Protein AF-A0A961GLS2-F1 (afdb_monomer_lite)

Structure (mmCIF, N/CA/C/O backbone):
data_AF-A0A961GLS2-F1
#
_entry.id   AF-A0A961GLS2-F1
#
loop_
_atom_site.group_PDB
_atom_site.id
_atom_site.type_symbol
_atom_site.label_atom_id
_atom_site.label_alt_id
_atom_site.label_comp_id
_atom_site.label_asym_id
_atom_site.label_entity_id
_atom_site.label_seq_id
_atom_site.pdbx_PDB_ins_code
_atom_site.Cartn_x
_atom_site.Cartn_y
_atom_site.Cartn_z
_atom_site.occupancy
_atom_site.B_iso_or_equiv
_atom_site.auth_seq_id
_atom_site.auth_comp_id
_atom_site.auth_asym_id
_atom_site.auth_atom_id
_atom_site.pdbx_PDB_model_num
ATOM 1 N N . MET A 1 1 ? 17.514 -6.665 -31.896 1.00 74.88 1 MET A N 1
ATOM 2 C CA . MET A 1 1 ? 17.236 -5.308 -31.383 1.00 74.88 1 MET A CA 1
ATOM 3 C C . MET A 1 1 ? 17.576 -5.343 -29.912 1.00 74.88 1 MET A C 1
ATOM 5 O O . MET A 1 1 ? 17.058 -6.209 -29.230 1.00 74.88 1 MET A O 1
ATOM 9 N N . THR A 1 2 ? 18.508 -4.518 -29.455 1.00 87.75 2 THR A N 1
ATOM 10 C CA . THR A 1 2 ? 18.764 -4.346 -28.019 1.00 87.75 2 THR A CA 1
ATOM 11 C C . THR A 1 2 ? 17.668 -3.456 -27.441 1.00 87.75 2 THR A C 1
ATOM 13 O O . THR A 1 2 ? 17.264 -2.507 -28.118 1.00 87.75 2 THR A O 1
ATOM 16 N N . ALA A 1 3 ? 17.171 -3.764 -26.242 1.00 87.00 3 ALA A N 1
ATOM 17 C CA . ALA A 1 3 ? 16.222 -2.893 -25.557 1.00 87.00 3 ALA A CA 1
ATOM 18 C C . ALA A 1 3 ? 16.834 -1.508 -25.313 1.00 87.00 3 ALA A C 1
ATOM 20 O O . ALA A 1 3 ? 18.053 -1.370 -25.171 1.00 87.00 3 ALA A O 1
ATOM 21 N N . ASP A 1 4 ? 15.981 -0.487 -25.305 1.00 92.44 4 ASP A N 1
ATOM 22 C CA . ASP A 1 4 ? 16.395 0.872 -24.985 1.00 92.44 4 ASP A CA 1
ATOM 23 C C . ASP A 1 4 ? 16.876 0.929 -23.521 1.00 92.44 4 ASP A C 1
ATOM 25 O O . ASP A 1 4 ? 16.097 0.611 -22.618 1.00 92.44 4 ASP A O 1
ATOM 29 N N . PRO A 1 5 ? 18.140 1.312 -23.250 1.00 91.62 5 PRO A N 1
ATOM 30 C CA . PRO A 1 5 ? 18.650 1.387 -21.882 1.00 91.62 5 PRO A CA 1
ATOM 31 C C . PRO A 1 5 ? 17.884 2.401 -21.020 1.00 91.62 5 PRO A C 1
ATOM 33 O O . PRO A 1 5 ? 17.838 2.237 -19.802 1.00 91.62 5 PRO A O 1
ATOM 36 N N . GLY A 1 6 ? 17.260 3.418 -21.633 1.00 92.81 6 GLY A N 1
ATOM 37 C CA . GLY A 1 6 ? 16.402 4.376 -20.933 1.00 92.81 6 GLY A CA 1
ATOM 38 C C . GLY A 1 6 ? 15.158 3.718 -20.336 1.00 92.81 6 GLY A C 1
ATOM 39 O O . GLY A 1 6 ? 14.869 3.912 -19.156 1.00 92.81 6 GLY A O 1
ATOM 40 N N . LEU A 1 7 ? 14.469 2.880 -21.115 1.00 89.38 7 LEU A N 1
ATOM 41 C CA . LEU A 1 7 ? 13.301 2.125 -20.654 1.00 89.38 7 LEU A CA 1
ATOM 42 C C . LEU A 1 7 ? 13.630 1.182 -19.486 1.00 89.38 7 LEU A C 1
ATOM 44 O O . LEU A 1 7 ? 12.895 1.150 -18.502 1.00 89.38 7 LEU A O 1
ATOM 48 N N . VAL A 1 8 ? 14.739 0.439 -19.565 1.00 92.06 8 VAL A N 1
ATOM 49 C CA . VAL A 1 8 ? 15.157 -0.478 -18.485 1.00 92.06 8 VAL A CA 1
ATOM 50 C C . VAL A 1 8 ? 15.443 0.290 -17.193 1.00 92.06 8 VAL A C 1
ATOM 52 O O . VAL A 1 8 ? 15.010 -0.125 -16.119 1.00 92.06 8 VAL A O 1
ATOM 55 N N . ALA A 1 9 ? 16.128 1.434 -17.291 1.00 91.88 9 ALA A N 1
ATOM 56 C CA . ALA A 1 9 ? 16.398 2.288 -16.139 1.00 91.88 9 ALA A CA 1
ATOM 57 C C . ALA A 1 9 ? 15.110 2.856 -15.515 1.00 91.88 9 ALA A C 1
ATOM 59 O O . ALA A 1 9 ? 15.012 2.930 -14.292 1.00 91.88 9 ALA A O 1
ATOM 60 N N . ALA A 1 10 ? 14.115 3.217 -16.332 1.00 89.31 10 ALA A N 1
ATOM 61 C CA . ALA A 1 10 ? 12.822 3.695 -15.847 1.00 89.31 10 ALA A CA 1
ATOM 62 C C . ALA A 1 10 ? 12.044 2.607 -15.084 1.00 89.31 10 ALA A C 1
ATOM 64 O O . ALA A 1 10 ? 11.532 2.879 -14.003 1.00 89.31 10 ALA A O 1
ATOM 65 N N . VAL A 1 11 ? 12.010 1.368 -15.595 1.00 89.69 11 VAL A N 1
ATOM 66 C CA . VAL A 1 11 ? 11.358 0.234 -14.908 1.00 89.69 11 VAL A CA 1
ATOM 67 C C . VAL A 1 11 ? 12.039 -0.079 -13.572 1.00 89.69 11 VAL A C 1
ATOM 69 O O . VAL A 1 11 ? 11.354 -0.331 -12.584 1.00 89.69 11 VAL A O 1
ATOM 72 N N . GLU A 1 12 ? 13.373 -0.022 -13.502 1.00 93.75 12 GLU A N 1
ATOM 73 C CA . GLU A 1 12 ? 14.089 -0.204 -12.232 1.00 93.75 12 GLU A CA 1
ATOM 74 C C . GLU A 1 12 ? 13.800 0.912 -11.225 1.00 93.75 12 GLU A C 1
ATOM 76 O O . GLU A 1 12 ? 13.645 0.631 -10.036 1.00 93.75 12 GLU A O 1
ATOM 81 N N . ALA A 1 13 ? 13.704 2.164 -11.681 1.00 91.25 13 ALA A N 1
ATOM 82 C CA . ALA A 1 13 ? 13.346 3.282 -10.813 1.00 91.25 13 ALA A CA 1
ATOM 83 C C . ALA A 1 13 ? 11.929 3.119 -10.243 1.00 91.25 13 ALA A C 1
ATOM 85 O O . ALA A 1 13 ? 11.736 3.268 -9.036 1.00 91.25 13 ALA A O 1
ATOM 86 N N . GLU A 1 14 ? 10.964 2.744 -11.086 1.00 91.81 14 GLU A N 1
ATOM 87 C CA 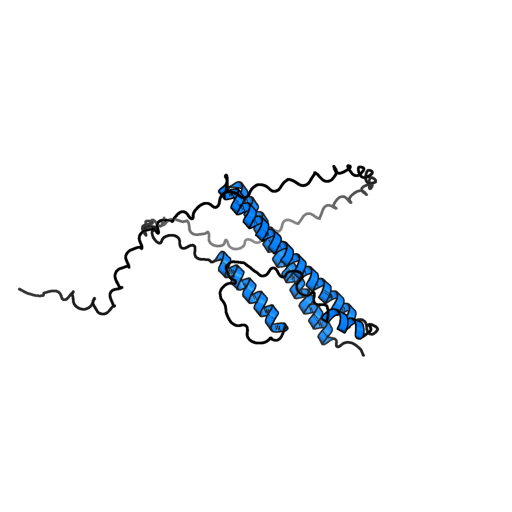. GLU A 1 14 ? 9.583 2.488 -10.668 1.00 91.81 14 GLU A CA 1
ATOM 88 C C . GLU A 1 14 ? 9.510 1.324 -9.673 1.00 91.81 14 GLU A C 1
ATOM 90 O O . GLU A 1 14 ? 8.927 1.441 -8.597 1.00 91.81 14 GLU A O 1
ATOM 95 N N . ARG A 1 15 ? 10.193 0.215 -9.974 1.00 95.44 15 ARG A N 1
ATOM 96 C CA . ARG A 1 15 ? 10.294 -0.938 -9.074 1.00 95.44 15 ARG A CA 1
ATOM 97 C C . ARG A 1 15 ? 10.860 -0.546 -7.710 1.00 95.44 15 ARG A C 1
ATOM 99 O O . ARG A 1 15 ? 10.342 -0.988 -6.687 1.00 95.44 15 ARG A O 1
ATOM 106 N N . ALA A 1 16 ? 11.925 0.256 -7.685 1.00 93.50 16 ALA A N 1
ATOM 107 C CA . ALA A 1 16 ? 12.526 0.727 -6.443 1.00 93.50 16 ALA A CA 1
ATOM 108 C C . ALA A 1 16 ? 11.556 1.606 -5.638 1.00 93.50 16 ALA A C 1
ATOM 110 O O . ALA A 1 16 ? 11.484 1.466 -4.417 1.00 93.50 16 ALA A O 1
ATOM 111 N N . ALA A 1 17 ? 10.780 2.461 -6.309 1.00 92.44 17 ALA A N 1
ATOM 112 C CA . ALA A 1 17 ? 9.761 3.288 -5.670 1.00 92.44 17 ALA A CA 1
ATOM 113 C C . ALA A 1 17 ? 8.625 2.445 -5.063 1.00 92.44 17 ALA A C 1
ATOM 115 O O . ALA A 1 17 ? 8.283 2.641 -3.897 1.00 92.44 17 ALA A O 1
ATOM 116 N N . VAL A 1 18 ? 8.093 1.464 -5.801 1.00 92.81 18 VAL A N 1
ATOM 117 C CA . VAL A 1 18 ? 7.044 0.554 -5.301 1.00 92.81 18 VAL A CA 1
ATOM 118 C C . VAL A 1 18 ? 7.555 -0.292 -4.132 1.00 92.81 18 VAL A C 1
ATOM 120 O O . VAL A 1 18 ? 6.867 -0.432 -3.124 1.00 92.81 18 VAL A O 1
ATOM 123 N N . ALA A 1 19 ? 8.785 -0.805 -4.214 1.00 94.12 19 ALA A N 1
ATOM 124 C CA . ALA A 1 19 ? 9.393 -1.554 -3.117 1.00 94.12 19 ALA A CA 1
ATOM 125 C C . ALA A 1 19 ? 9.561 -0.690 -1.855 1.00 94.12 19 ALA A C 1
ATOM 127 O O . ALA A 1 19 ? 9.255 -1.145 -0.756 1.00 94.12 19 ALA A O 1
ATOM 128 N N . ALA A 1 20 ? 9.991 0.567 -2.000 1.00 92.50 20 ALA A N 1
ATOM 129 C CA . ALA A 1 20 ? 10.072 1.500 -0.879 1.00 92.50 20 ALA A CA 1
ATOM 130 C C . ALA A 1 20 ? 8.686 1.798 -0.278 1.00 92.50 20 ALA A C 1
ATOM 132 O O . ALA A 1 20 ? 8.547 1.854 0.942 1.00 92.50 20 ALA A O 1
ATOM 133 N N . ALA A 1 21 ? 7.654 1.938 -1.115 1.00 91.56 21 ALA A N 1
ATOM 134 C CA . ALA A 1 21 ? 6.278 2.110 -0.657 1.00 91.56 21 ALA A CA 1
ATOM 135 C C . ALA A 1 21 ? 5.770 0.895 0.135 1.00 91.56 21 ALA A C 1
ATOM 137 O O . ALA A 1 21 ? 5.136 1.078 1.172 1.00 91.56 21 ALA A O 1
ATOM 138 N N . ALA A 1 22 ? 6.094 -0.328 -0.300 1.00 94.06 22 ALA A N 1
ATOM 139 C CA . ALA A 1 22 ? 5.746 -1.549 0.425 1.00 94.06 22 ALA A CA 1
ATOM 140 C C . ALA A 1 22 ? 6.377 -1.585 1.827 1.00 94.06 22 ALA A C 1
ATOM 142 O O . ALA A 1 22 ? 5.681 -1.882 2.794 1.00 94.06 22 ALA A O 1
ATOM 143 N N . VAL A 1 23 ? 7.659 -1.215 1.946 1.00 95.25 23 VAL A N 1
ATOM 144 C CA . VAL A 1 23 ? 8.361 -1.133 3.241 1.00 95.25 23 VAL A CA 1
ATOM 145 C C . VAL A 1 23 ? 7.702 -0.102 4.160 1.00 95.25 23 VAL A C 1
ATOM 147 O O . VAL A 1 23 ? 7.380 -0.415 5.301 1.00 95.25 23 VAL A O 1
ATOM 150 N N . MET A 1 24 ? 7.426 1.108 3.660 1.00 92.81 24 MET A N 1
ATOM 151 C CA . MET A 1 24 ? 6.763 2.148 4.460 1.00 92.81 24 MET A CA 1
ATOM 152 C C . MET A 1 24 ? 5.358 1.730 4.920 1.00 92.81 24 MET A C 1
ATOM 154 O O . MET A 1 24 ? 4.953 2.047 6.039 1.00 92.81 24 MET A O 1
ATOM 158 N N . ALA A 1 25 ? 4.605 1.026 4.071 1.00 92.31 25 ALA A N 1
ATOM 159 C CA . ALA A 1 25 ? 3.284 0.514 4.417 1.00 92.31 25 ALA A CA 1
ATOM 160 C C . ALA A 1 25 ? 3.355 -0.597 5.481 1.00 92.31 25 ALA A C 1
ATOM 162 O O . ALA A 1 25 ? 2.514 -0.637 6.379 1.00 92.31 25 ALA A O 1
ATOM 163 N N . GLU A 1 26 ? 4.367 -1.464 5.418 1.00 97.25 26 GLU A N 1
ATOM 164 C CA . GLU A 1 26 ? 4.617 -2.497 6.427 1.00 97.25 26 GLU A CA 1
ATOM 165 C C . GLU A 1 26 ? 4.984 -1.887 7.790 1.00 97.25 26 GLU A C 1
ATOM 167 O O . GLU A 1 26 ? 4.387 -2.261 8.802 1.00 97.25 26 GLU A O 1
ATOM 172 N N . ASP A 1 27 ? 5.869 -0.884 7.812 1.00 96.06 27 ASP A N 1
ATOM 173 C CA . ASP A 1 27 ? 6.230 -0.140 9.026 1.00 96.06 27 ASP A CA 1
ATOM 174 C C . ASP A 1 27 ? 5.002 0.542 9.656 1.00 96.06 27 ASP A C 1
ATOM 176 O O . ASP A 1 27 ? 4.759 0.431 10.862 1.00 96.06 27 ASP A O 1
ATOM 180 N N . ALA A 1 28 ? 4.176 1.207 8.838 1.00 94.00 28 ALA A N 1
ATOM 181 C CA . ALA A 1 28 ? 2.946 1.853 9.292 1.00 94.00 28 ALA A CA 1
ATOM 182 C C . ALA A 1 28 ? 1.937 0.844 9.867 1.00 94.00 28 ALA A C 1
ATOM 184 O O . ALA A 1 28 ? 1.334 1.089 10.915 1.00 94.00 28 ALA A O 1
ATOM 185 N N . LEU A 1 29 ? 1.779 -0.312 9.215 1.00 95.19 29 LEU A N 1
ATOM 186 C CA . LEU A 1 29 ? 0.908 -1.385 9.685 1.00 95.19 29 LEU A CA 1
ATOM 187 C C . LEU A 1 29 ? 1.418 -2.002 10.996 1.00 95.19 29 LEU A C 1
ATOM 189 O O . LEU A 1 29 ? 0.610 -2.345 11.862 1.00 95.19 29 LEU A O 1
ATOM 193 N N . SER A 1 30 ? 2.739 -2.120 11.168 1.00 96.19 30 SER A N 1
ATOM 194 C CA . SER A 1 30 ? 3.347 -2.560 12.428 1.00 96.19 30 SER A CA 1
ATOM 195 C C . SER A 1 30 ? 3.025 -1.588 13.562 1.00 96.19 30 SER A C 1
ATOM 197 O O . SER A 1 30 ? 2.486 -2.003 14.588 1.00 96.19 30 SER A O 1
ATOM 199 N N . LEU A 1 31 ? 3.244 -0.286 13.347 1.00 95.44 31 LEU A N 1
ATOM 200 C CA . LEU A 1 31 ? 2.937 0.752 14.334 1.00 95.44 31 LEU A CA 1
ATOM 201 C C . LEU A 1 31 ? 1.445 0.771 14.702 1.00 95.44 31 LEU A C 1
ATOM 203 O O . LEU A 1 31 ? 1.089 0.899 15.874 1.00 95.44 31 LEU A O 1
ATOM 207 N N . GLN A 1 32 ? 0.558 0.600 13.716 1.00 94.06 32 GLN A N 1
ATOM 208 C CA . GLN A 1 32 ? -0.880 0.503 13.959 1.00 94.06 32 GLN A CA 1
ATOM 209 C C . GLN A 1 32 ? -1.215 -0.705 14.845 1.00 94.06 32 GLN A C 1
ATOM 211 O O . GLN A 1 32 ? -1.972 -0.562 15.802 1.00 94.06 32 GLN A O 1
ATOM 216 N N . ARG A 1 33 ? -0.646 -1.886 14.573 1.00 95.00 33 ARG A N 1
ATOM 217 C CA . ARG A 1 33 ? -0.868 -3.093 15.389 1.00 95.00 33 ARG A CA 1
ATOM 218 C C . ARG A 1 33 ? -0.381 -2.915 16.826 1.00 95.00 33 ARG A C 1
ATOM 220 O O . ARG A 1 33 ? -1.077 -3.334 17.748 1.00 95.00 33 ARG A O 1
ATOM 227 N N . GLU A 1 34 ? 0.768 -2.274 17.021 1.00 95.62 34 GLU A N 1
ATOM 228 C CA . GLU A 1 34 ? 1.297 -1.955 18.352 1.00 95.62 34 GLU A CA 1
ATOM 229 C C . GLU A 1 34 ? 0.369 -1.007 19.120 1.00 95.62 34 GLU A C 1
ATOM 231 O O . GLU A 1 34 ? -0.011 -1.295 20.256 1.00 95.62 34 GLU A O 1
ATOM 236 N N . ALA A 1 35 ? -0.070 0.086 18.488 1.00 89.75 35 ALA A N 1
ATOM 237 C CA . ALA A 1 35 ? -1.001 1.032 19.099 1.00 89.75 35 ALA A CA 1
ATOM 238 C C . ALA A 1 35 ? -2.338 0.366 19.471 1.00 89.75 35 ALA A C 1
ATOM 240 O O . ALA A 1 35 ? -2.884 0.605 20.549 1.00 89.75 35 ALA A O 1
ATOM 241 N N . LEU A 1 36 ? -2.849 -0.509 18.602 1.00 90.62 36 LEU A N 1
ATOM 242 C CA . LEU A 1 36 ? -4.072 -1.268 18.848 1.00 90.62 36 LEU A CA 1
ATOM 243 C C . LEU A 1 36 ? -3.933 -2.258 20.002 1.00 90.62 36 LEU A C 1
ATOM 245 O O . LEU A 1 36 ? -4.876 -2.408 20.775 1.00 90.62 36 LEU A O 1
ATOM 249 N N . ALA A 1 37 ? -2.775 -2.904 20.149 1.00 89.38 37 ALA A N 1
ATOM 250 C CA . ALA A 1 37 ? -2.517 -3.795 21.274 1.00 89.38 37 ALA A CA 1
ATOM 251 C C . ALA A 1 37 ? -2.585 -3.041 22.614 1.00 89.38 37 ALA A C 1
ATOM 253 O O . ALA A 1 37 ? -3.221 -3.520 23.551 1.00 89.38 37 ALA A O 1
ATOM 254 N N . VAL A 1 38 ? -2.012 -1.833 22.676 1.00 90.88 38 VAL A N 1
ATOM 255 C CA . VAL A 1 38 ? -2.079 -0.963 23.864 1.00 90.88 38 VAL A CA 1
ATOM 256 C C . VAL A 1 38 ? -3.516 -0.520 24.154 1.00 90.88 38 VAL A C 1
ATOM 258 O O . VAL A 1 38 ? -3.961 -0.556 25.299 1.00 90.88 38 VAL A O 1
ATOM 261 N N . LEU A 1 39 ? -4.272 -0.124 23.125 1.00 87.88 39 LEU A N 1
ATOM 262 C CA . LEU A 1 39 ? -5.672 0.279 23.290 1.00 87.88 39 LEU A CA 1
ATOM 263 C C . LEU A 1 39 ? -6.560 -0.882 23.753 1.00 87.88 39 LEU A C 1
ATOM 265 O O . LEU A 1 39 ? -7.426 -0.682 24.602 1.00 87.88 39 LEU A O 1
ATOM 269 N N . ALA A 1 40 ? -6.340 -2.087 23.223 1.00 86.94 40 ALA A N 1
ATOM 270 C CA . ALA A 1 40 ? -7.103 -3.276 23.590 1.00 86.94 40 ALA A CA 1
ATOM 271 C C . ALA A 1 40 ? -6.909 -3.664 25.065 1.00 86.94 40 ALA A C 1
ATOM 273 O O . ALA A 1 40 ? -7.857 -4.123 25.696 1.00 86.94 40 ALA A O 1
ATOM 274 N N . GLU A 1 41 ? -5.723 -3.435 25.637 1.00 87.50 41 GLU A N 1
ATOM 275 C CA . GLU A 1 41 ? -5.465 -3.667 27.065 1.00 87.50 41 GLU A CA 1
ATOM 276 C C . GLU A 1 41 ? -6.286 -2.729 27.968 1.00 87.50 41 GLU A C 1
ATOM 278 O O . GLU A 1 41 ? -6.714 -3.119 29.054 1.00 87.50 41 GLU A O 1
ATOM 283 N N . GLY A 1 42 ? -6.550 -1.501 27.510 1.00 86.81 42 GLY A N 1
ATOM 284 C CA . GLY A 1 42 ? -7.317 -0.504 28.260 1.00 86.81 42 GLY A CA 1
ATOM 285 C C . GLY A 1 42 ? -8.838 -0.621 28.127 1.00 86.81 42 GLY A C 1
ATOM 286 O O . GLY A 1 42 ? -9.560 0.031 28.885 1.00 86.81 42 GLY A O 1
ATOM 287 N N . TRP A 1 43 ? -9.342 -1.412 27.175 1.00 90.44 43 TRP A N 1
ATOM 288 C CA . TRP A 1 43 ? -10.763 -1.437 26.826 1.00 90.44 43 TRP A CA 1
ATOM 289 C C . TRP A 1 43 ? -11.454 -2.708 27.326 1.00 90.44 43 TRP A C 1
ATOM 291 O O . TRP A 1 43 ? -11.552 -3.706 26.616 1.00 90.44 43 TRP A O 1
ATOM 301 N N . ASP A 1 44 ? -11.980 -2.663 28.551 1.00 82.69 44 ASP A N 1
ATOM 302 C CA . ASP A 1 44 ? -12.759 -3.778 29.097 1.00 82.69 44 ASP A CA 1
ATOM 303 C C . ASP A 1 44 ? -14.251 -3.675 28.699 1.00 82.69 44 ASP A C 1
ATOM 305 O O . ASP A 1 44 ? -14.840 -2.588 28.670 1.00 82.69 44 ASP A O 1
ATOM 309 N N . GLY A 1 45 ? -14.881 -4.812 28.384 1.00 82.19 45 GLY A N 1
ATOM 310 C CA . GLY A 1 45 ? -16.317 -4.923 28.079 1.00 82.19 45 GLY A CA 1
ATOM 311 C C . GLY A 1 45 ? -16.731 -5.055 26.598 1.00 82.19 45 GLY A C 1
ATOM 312 O O . GLY A 1 45 ? -15.924 -5.120 25.675 1.00 82.19 45 GLY A O 1
ATOM 313 N N . GLN A 1 46 ? -18.051 -5.116 26.367 1.00 74.56 46 GLN A N 1
ATOM 314 C CA . GLN A 1 46 ? -18.663 -5.501 25.079 1.00 74.56 46 GLN A CA 1
ATOM 315 C C . GLN A 1 46 ? -18.460 -4.485 23.938 1.00 74.56 46 GLN A C 1
ATOM 317 O O . GLN A 1 46 ? -18.464 -4.855 22.767 1.00 74.56 46 GLN A O 1
ATOM 322 N N . SER A 1 47 ? -18.274 -3.202 24.257 1.00 75.75 47 SER A N 1
ATOM 323 C CA . SER A 1 47 ? -17.927 -2.187 23.251 1.00 75.75 47 SER A CA 1
ATOM 324 C C . SER A 1 47 ? -16.477 -2.325 22.774 1.00 75.75 47 SER A C 1
ATOM 326 O O . SER A 1 47 ? -16.185 -2.006 21.623 1.00 75.75 47 SER A O 1
ATOM 328 N N . GLY A 1 48 ? -15.588 -2.846 23.628 1.00 83.31 48 GLY A N 1
ATOM 329 C CA . GLY A 1 48 ? -14.192 -3.113 23.287 1.00 83.31 48 GLY A CA 1
ATOM 330 C C . GLY A 1 48 ? -14.056 -4.223 22.244 1.00 83.31 48 GLY A C 1
ATOM 331 O O . GLY A 1 48 ? -13.267 -4.088 21.313 1.00 83.31 48 GLY A O 1
ATOM 332 N N . SER A 1 49 ? -14.886 -5.273 22.314 1.00 82.94 49 SER A N 1
ATOM 333 C CA . SER A 1 49 ? -14.831 -6.371 21.337 1.00 82.94 49 SER A CA 1
ATOM 334 C C . SER A 1 49 ? -15.243 -5.935 19.928 1.00 82.94 49 SER A C 1
ATOM 336 O O . SER A 1 49 ? -14.584 -6.302 18.962 1.00 82.94 49 SER A O 1
ATOM 338 N N . ALA A 1 50 ? -16.276 -5.094 19.792 1.00 83.81 50 ALA A N 1
ATOM 339 C CA . ALA A 1 50 ? -16.684 -4.570 18.486 1.00 83.81 50 ALA A CA 1
ATOM 340 C C . ALA A 1 50 ? -15.622 -3.642 17.862 1.00 83.81 50 ALA A C 1
ATOM 342 O O . ALA A 1 50 ? -15.388 -3.699 16.654 1.00 83.81 50 ALA A O 1
ATOM 343 N N . ALA A 1 51 ? -14.966 -2.808 18.678 1.00 82.44 51 ALA A N 1
ATOM 344 C CA . ALA A 1 51 ? -13.861 -1.964 18.227 1.00 82.44 51 ALA A CA 1
ATOM 345 C C . ALA A 1 51 ? -12.649 -2.809 17.799 1.00 82.44 51 ALA A C 1
ATOM 347 O O . ALA A 1 51 ? -12.115 -2.597 16.711 1.00 82.44 51 ALA A O 1
ATOM 348 N N . ALA A 1 52 ? -12.277 -3.815 18.596 1.00 87.88 52 ALA A N 1
ATOM 349 C CA . ALA A 1 52 ? -11.196 -4.743 18.274 1.00 87.88 52 ALA A CA 1
ATOM 350 C C . ALA A 1 52 ? -11.460 -5.510 16.965 1.00 87.88 52 ALA A C 1
ATOM 352 O O . ALA A 1 52 ? -10.564 -5.618 16.129 1.00 87.88 52 ALA A O 1
ATOM 353 N N . ASP A 1 53 ? -12.694 -5.971 16.737 1.00 89.00 53 ASP A N 1
ATOM 354 C CA . ASP A 1 53 ? -13.086 -6.655 15.499 1.00 89.00 53 ASP A CA 1
ATOM 355 C C . ASP A 1 53 ? -12.983 -5.747 14.265 1.00 89.00 53 ASP A C 1
ATOM 357 O O . ASP A 1 53 ? -12.581 -6.198 13.189 1.00 89.00 53 ASP A O 1
ATOM 361 N N . LEU A 1 54 ? -13.373 -4.473 14.386 1.00 87.75 54 LEU A N 1
ATOM 362 C CA . LEU A 1 54 ? -13.246 -3.494 13.303 1.00 87.75 54 LEU A CA 1
ATOM 363 C C . LEU A 1 54 ? -11.771 -3.216 12.990 1.00 87.75 54 LEU A C 1
ATOM 365 O O . LEU A 1 54 ? -11.360 -3.255 11.832 1.00 87.75 54 LEU A O 1
ATOM 369 N N . MET A 1 55 ? -10.975 -2.971 14.027 1.00 90.50 55 MET A N 1
ATOM 370 C CA . MET A 1 55 ? -9.548 -2.679 13.913 1.00 90.50 55 MET A CA 1
ATOM 371 C C . MET A 1 55 ? -8.768 -3.876 13.349 1.00 90.50 55 MET A C 1
ATOM 373 O O . MET A 1 55 ? -7.889 -3.700 12.510 1.00 90.50 55 MET A O 1
ATOM 377 N N . SER A 1 56 ? -9.137 -5.103 13.730 1.00 90.06 56 SER A N 1
ATOM 378 C CA . SER A 1 56 ? -8.564 -6.331 13.173 1.00 90.06 56 SER A CA 1
ATOM 379 C C . SER A 1 56 ? -8.824 -6.454 11.670 1.00 90.06 56 SER A C 1
ATOM 381 O O . SER A 1 56 ? -7.894 -6.762 10.925 1.00 90.06 56 SER A O 1
ATOM 383 N N . ARG A 1 57 ? -10.046 -6.146 11.208 1.00 92.69 57 ARG A N 1
ATOM 384 C CA . ARG A 1 57 ? -10.365 -6.105 9.770 1.00 92.69 57 ARG A CA 1
ATOM 385 C C . ARG A 1 57 ? -9.545 -5.047 9.043 1.00 92.69 57 ARG A C 1
ATOM 387 O O . ARG A 1 57 ? -8.938 -5.362 8.032 1.00 92.69 57 ARG A O 1
ATOM 394 N N . GLN A 1 58 ? -9.430 -3.846 9.606 1.00 91.12 58 GLN A N 1
ATOM 395 C CA . GLN A 1 58 ? -8.609 -2.786 9.018 1.00 91.12 58 GLN A CA 1
ATOM 396 C C . GLN A 1 58 ? -7.128 -3.194 8.899 1.00 91.12 58 GLN A C 1
ATOM 398 O O . GLN A 1 58 ? -6.480 -2.892 7.900 1.00 91.12 58 GLN A O 1
ATOM 403 N N . CYS A 1 59 ? -6.581 -3.905 9.890 1.00 94.81 59 CYS A N 1
ATOM 404 C CA . CYS A 1 59 ? -5.222 -4.443 9.812 1.00 94.81 59 CYS A CA 1
ATOM 405 C C . CYS A 1 59 ? -5.070 -5.588 8.801 1.00 94.81 59 CYS A C 1
ATOM 407 O O . CYS A 1 59 ? -3.962 -5.792 8.301 1.00 94.81 59 CYS A O 1
ATOM 409 N N . ALA A 1 60 ? -6.130 -6.357 8.541 1.00 94.25 60 ALA A N 1
ATOM 410 C CA . ALA A 1 60 ? -6.141 -7.368 7.488 1.00 94.25 60 ALA A CA 1
ATOM 411 C C . ALA A 1 60 ? -6.141 -6.695 6.108 1.00 94.25 60 ALA A C 1
ATOM 413 O O . ALA A 1 60 ? -5.247 -6.969 5.315 1.00 94.25 60 ALA A O 1
ATOM 414 N N . ASP A 1 61 ? -7.026 -5.718 5.894 1.00 91.00 61 ASP A N 1
ATOM 415 C CA . ASP A 1 61 ? -7.077 -4.925 4.660 1.00 91.00 61 ASP A CA 1
ATOM 416 C C . ASP A 1 61 ? -5.725 -4.236 4.383 1.00 91.00 61 ASP A C 1
ATOM 418 O O . ASP A 1 61 ? -5.224 -4.237 3.260 1.00 91.00 61 ASP A O 1
ATOM 422 N N . GLY A 1 62 ? -5.079 -3.686 5.419 1.00 91.81 62 GLY A N 1
ATOM 423 C CA . GLY A 1 62 ? -3.742 -3.098 5.302 1.00 91.81 62 GLY A CA 1
ATOM 424 C C . GLY A 1 62 ? -2.656 -4.112 4.919 1.00 91.81 62 GLY A C 1
ATOM 425 O O . GLY A 1 62 ? -1.744 -3.776 4.165 1.00 91.81 62 GLY A O 1
ATOM 426 N N . ALA A 1 63 ? -2.755 -5.358 5.393 1.00 95.06 63 ALA A N 1
ATOM 427 C CA . ALA A 1 63 ? -1.824 -6.422 5.018 1.00 95.06 63 ALA A CA 1
ATOM 428 C C . ALA A 1 63 ? -1.986 -6.825 3.545 1.00 95.06 63 ALA A C 1
ATOM 430 O O . ALA A 1 63 ? -0.985 -7.039 2.861 1.00 95.06 63 ALA A O 1
ATOM 431 N N . ASP A 1 64 ? -3.225 -6.864 3.049 1.00 91.94 64 ASP A N 1
ATOM 432 C CA . ASP A 1 64 ? -3.519 -7.153 1.644 1.00 91.94 64 ASP A CA 1
ATOM 433 C C . ASP A 1 64 ? -2.931 -6.074 0.716 1.00 91.94 64 ASP A C 1
ATOM 435 O O . ASP A 1 64 ? -2.359 -6.394 -0.326 1.00 91.94 64 ASP A O 1
ATOM 439 N N . VAL A 1 65 ? -2.970 -4.797 1.121 1.00 93.12 65 VAL A N 1
ATOM 440 C CA . VAL A 1 65 ? -2.320 -3.700 0.377 1.00 93.12 65 VAL A CA 1
ATOM 441 C C . VAL A 1 65 ? -0.800 -3.877 0.314 1.00 93.12 65 VAL A C 1
ATOM 443 O O . VAL A 1 65 ? -0.212 -3.715 -0.757 1.00 93.12 65 VAL A O 1
ATOM 446 N N . VAL A 1 66 ? -0.148 -4.229 1.429 1.00 94.94 66 VAL A N 1
ATOM 447 C CA . VAL A 1 66 ? 1.303 -4.500 1.450 1.00 94.94 66 VAL A CA 1
ATOM 448 C C . VAL A 1 66 ? 1.647 -5.657 0.508 1.00 94.94 66 VAL A C 1
ATOM 450 O O . VAL A 1 66 ? 2.585 -5.540 -0.283 1.00 94.94 66 VAL A O 1
ATOM 453 N N . ALA A 1 67 ? 0.867 -6.742 0.539 1.00 93.50 67 ALA A N 1
ATOM 454 C CA . ALA A 1 67 ? 1.059 -7.888 -0.345 1.00 93.50 67 ALA A CA 1
ATOM 455 C C . ALA A 1 67 ? 0.924 -7.501 -1.828 1.00 93.50 67 ALA A C 1
ATOM 457 O O . ALA A 1 67 ? 1.780 -7.867 -2.634 1.00 93.50 67 ALA A O 1
ATOM 458 N N . ALA A 1 68 ? -0.081 -6.694 -2.178 1.00 90.38 68 ALA A N 1
ATOM 459 C CA . ALA A 1 68 ? -0.277 -6.210 -3.543 1.00 90.38 68 ALA A CA 1
ATOM 460 C C . ALA A 1 68 ? 0.895 -5.336 -4.031 1.00 90.38 68 ALA A C 1
ATOM 462 O O . ALA A 1 68 ? 1.355 -5.485 -5.162 1.00 90.38 68 ALA A O 1
ATOM 463 N N . LEU A 1 69 ? 1.436 -4.453 -3.182 1.00 91.56 69 LEU A N 1
ATOM 464 C CA . LEU A 1 69 ? 2.615 -3.646 -3.531 1.00 91.56 69 LEU A CA 1
ATOM 465 C C . LEU A 1 69 ? 3.850 -4.522 -3.789 1.00 91.56 69 LEU A C 1
ATOM 467 O O . LEU A 1 69 ? 4.606 -4.277 -4.732 1.00 91.56 69 LEU A O 1
ATOM 471 N N . GLN A 1 70 ? 4.053 -5.557 -2.973 1.00 95.31 70 GLN A N 1
ATOM 472 C CA . GLN A 1 70 ? 5.146 -6.512 -3.158 1.00 95.31 70 GLN A CA 1
ATOM 473 C C . GLN A 1 70 ? 4.982 -7.329 -4.448 1.00 95.31 70 GLN A C 1
ATOM 475 O O . GLN A 1 70 ? 5.968 -7.555 -5.153 1.00 95.31 70 GLN A O 1
ATOM 480 N N . GLU A 1 71 ? 3.753 -7.728 -4.785 1.00 93.50 71 GLU A N 1
ATOM 481 C CA . GLU A 1 71 ? 3.429 -8.414 -6.038 1.00 93.50 71 GLU A CA 1
ATOM 482 C C . GLU A 1 71 ? 3.769 -7.540 -7.252 1.00 93.50 71 GLU A C 1
ATOM 484 O O . GLU A 1 71 ? 4.549 -7.967 -8.105 1.00 93.50 71 GLU A O 1
ATOM 489 N N . VAL A 1 72 ? 3.317 -6.281 -7.274 1.00 92.44 72 VAL A N 1
ATOM 490 C CA . VAL A 1 72 ? 3.636 -5.320 -8.347 1.00 92.44 72 VAL A CA 1
ATOM 491 C C . VAL A 1 72 ? 5.148 -5.105 -8.481 1.00 92.44 72 VAL A C 1
ATOM 493 O O . VAL A 1 72 ? 5.685 -5.097 -9.591 1.00 92.44 72 VAL A O 1
ATOM 496 N N . ALA A 1 73 ? 5.879 -4.978 -7.368 1.00 93.69 73 ALA A N 1
ATOM 497 C CA . ALA A 1 73 ? 7.340 -4.873 -7.403 1.00 93.69 73 ALA A CA 1
ATOM 498 C C . ALA A 1 73 ? 8.007 -6.131 -8.002 1.00 93.69 73 ALA A C 1
ATOM 500 O O . ALA A 1 73 ? 9.043 -6.030 -8.672 1.00 93.69 73 ALA A O 1
ATOM 501 N N . GLY A 1 74 ? 7.421 -7.311 -7.777 1.00 92.50 74 GLY A N 1
ATOM 502 C CA . GLY A 1 74 ? 7.825 -8.576 -8.387 1.00 92.50 74 GLY A CA 1
ATOM 503 C C . GLY A 1 74 ? 7.550 -8.625 -9.892 1.00 92.50 74 GLY A C 1
ATOM 504 O O . GLY A 1 74 ? 8.439 -8.983 -10.665 1.00 92.50 74 GLY A O 1
ATOM 505 N N . GLU A 1 75 ? 6.365 -8.200 -10.328 1.00 91.69 75 GLU A N 1
ATOM 506 C CA . GLU A 1 75 ? 5.998 -8.125 -11.747 1.00 91.69 75 GLU A CA 1
ATOM 507 C C . GLU A 1 75 ? 6.898 -7.158 -12.528 1.00 91.69 75 GLU A C 1
ATOM 509 O O . GLU A 1 75 ? 7.371 -7.492 -13.617 1.00 91.69 75 GLU A O 1
ATOM 514 N N . LEU A 1 76 ? 7.229 -5.997 -11.950 1.00 90.88 76 LEU A N 1
ATOM 515 C CA . LEU A 1 76 ? 8.175 -5.052 -12.551 1.00 90.88 76 LEU A CA 1
ATOM 516 C C . LEU A 1 76 ? 9.583 -5.651 -12.692 1.00 90.88 76 LEU A C 1
ATOM 518 O O . LEU A 1 76 ? 10.275 -5.372 -13.673 1.00 90.88 76 LEU A O 1
ATOM 522 N N . ALA A 1 77 ? 10.008 -6.511 -11.760 1.00 93.62 77 ALA A N 1
ATOM 523 C CA . ALA A 1 77 ? 11.279 -7.227 -11.872 1.00 93.62 77 ALA A CA 1
ATOM 524 C C . ALA A 1 77 ? 11.270 -8.229 -13.039 1.00 93.62 77 ALA A C 1
ATOM 526 O O . ALA A 1 77 ? 12.229 -8.284 -13.810 1.00 93.62 77 ALA A O 1
ATOM 527 N N . LEU A 1 78 ? 10.171 -8.974 -13.209 1.00 91.31 78 LEU A N 1
ATOM 528 C CA . LEU A 1 78 ? 9.992 -9.898 -14.333 1.00 91.31 78 LEU A CA 1
ATOM 529 C C . LEU A 1 78 ? 9.947 -9.156 -15.673 1.00 91.31 78 LEU A C 1
ATOM 531 O O . LEU A 1 78 ? 10.556 -9.600 -16.647 1.00 91.31 78 LEU A O 1
ATOM 535 N N . LEU A 1 79 ? 9.274 -8.003 -15.721 1.00 90.44 79 LEU A N 1
ATOM 536 C CA . LEU A 1 79 ? 9.254 -7.136 -16.895 1.00 90.44 79 LEU A CA 1
ATOM 537 C C . LEU A 1 79 ? 10.664 -6.648 -17.242 1.00 90.44 79 LEU A C 1
ATOM 539 O O . LEU A 1 79 ? 11.060 -6.706 -18.406 1.00 90.44 79 LEU A O 1
ATOM 543 N N . ARG A 1 80 ? 11.443 -6.213 -16.242 1.00 93.88 80 ARG A N 1
ATOM 544 C CA . ARG A 1 80 ? 12.844 -5.815 -16.432 1.00 93.88 80 ARG A CA 1
ATOM 545 C C . ARG A 1 80 ? 13.675 -6.952 -17.019 1.00 93.88 80 ARG A C 1
ATOM 547 O O . ARG A 1 80 ? 14.402 -6.730 -17.984 1.00 93.88 80 ARG A O 1
ATOM 554 N N . ASP A 1 81 ? 13.545 -8.160 -16.479 1.00 93.19 81 ASP A N 1
ATOM 555 C CA . ASP A 1 81 ? 14.264 -9.336 -16.979 1.00 93.19 81 ASP A CA 1
ATOM 556 C C . ASP A 1 81 ? 13.857 -9.691 -18.411 1.00 93.19 81 ASP A C 1
ATOM 558 O O . ASP A 1 81 ? 14.719 -9.948 -19.253 1.00 93.19 81 ASP A O 1
ATOM 562 N N . SER A 1 82 ? 12.563 -9.606 -18.728 1.00 90.56 82 SER A N 1
ATOM 563 C CA . SER A 1 82 ? 12.066 -9.814 -20.089 1.00 90.56 82 SER A CA 1
ATOM 564 C C . SER A 1 82 ? 12.564 -8.752 -21.071 1.00 90.56 82 SER A C 1
ATOM 566 O O . SER A 1 82 ? 12.768 -9.072 -22.239 1.00 90.56 82 SER A O 1
ATOM 568 N N . LEU A 1 83 ? 12.731 -7.499 -20.640 1.00 89.50 83 LEU A N 1
ATOM 569 C CA . LEU A 1 83 ? 13.293 -6.427 -21.467 1.00 89.50 83 LEU A CA 1
ATOM 570 C C . LEU A 1 83 ? 14.808 -6.582 -21.648 1.00 89.50 83 LEU A C 1
ATOM 572 O O . LEU A 1 83 ? 15.348 -6.200 -22.685 1.00 89.50 83 LEU A O 1
ATOM 576 N N . ALA A 1 84 ? 15.500 -7.135 -20.651 1.00 90.44 84 ALA A N 1
ATOM 577 C CA . ALA A 1 84 ? 16.936 -7.372 -20.700 1.00 90.44 84 ALA A CA 1
ATOM 578 C C . ALA A 1 84 ? 17.317 -8.581 -21.572 1.00 90.44 84 ALA A C 1
ATOM 580 O O . ALA A 1 84 ? 18.441 -8.616 -22.077 1.00 90.44 84 ALA A O 1
ATOM 581 N N . ASP A 1 85 ? 16.413 -9.547 -21.769 1.00 91.06 85 ASP A N 1
ATOM 582 C CA . ASP A 1 85 ? 16.644 -10.717 -22.619 1.00 91.06 85 ASP A CA 1
ATOM 583 C C . ASP A 1 85 ? 16.370 -10.411 -24.109 1.00 91.06 85 ASP A C 1
ATOM 585 O O . ASP A 1 85 ? 15.215 -10.349 -24.540 1.00 91.06 85 ASP A O 1
ATOM 589 N N . PRO A 1 86 ? 17.409 -10.281 -24.960 1.00 82.81 86 PRO A N 1
ATOM 590 C CA . PRO A 1 86 ? 17.225 -10.041 -26.390 1.00 82.81 86 PRO A CA 1
ATOM 591 C C . PRO A 1 86 ? 16.634 -11.249 -27.142 1.00 82.81 86 PRO A C 1
ATOM 593 O O . PRO A 1 86 ? 16.315 -11.120 -28.327 1.00 82.81 86 PRO A O 1
ATOM 596 N N . GLY A 1 87 ? 16.550 -12.421 -26.500 1.00 86.06 87 GLY A N 1
ATOM 597 C CA . GLY A 1 87 ? 15.987 -13.657 -27.039 1.00 86.06 87 GLY A CA 1
ATOM 598 C C . GLY A 1 87 ? 14.529 -13.915 -26.651 1.00 86.06 87 GLY A C 1
ATOM 599 O O . GLY A 1 87 ? 13.923 -14.831 -27.216 1.00 86.06 87 GLY A O 1
ATOM 600 N N . ALA A 1 88 ? 13.952 -13.122 -25.742 1.00 79.81 88 ALA A N 1
ATOM 601 C CA . ALA A 1 88 ? 12.575 -13.303 -25.305 1.00 79.81 88 ALA A CA 1
ATOM 602 C C . ALA A 1 88 ? 11.603 -13.053 -26.479 1.00 79.81 88 ALA A C 1
ATOM 604 O O . ALA A 1 88 ? 11.664 -12.010 -27.142 1.00 79.81 88 ALA A O 1
ATOM 605 N N . PRO A 1 89 ? 10.697 -13.997 -26.795 1.00 69.25 89 PRO A N 1
ATOM 606 C CA . PRO A 1 89 ? 9.771 -13.823 -27.902 1.00 69.25 89 PRO A CA 1
ATOM 607 C C . PRO A 1 89 ? 8.805 -12.671 -27.596 1.00 69.25 89 PRO A C 1
ATOM 609 O O . PRO A 1 89 ? 8.080 -12.708 -26.607 1.00 69.25 89 PRO A O 1
ATOM 612 N N . ALA A 1 90 ? 8.725 -11.681 -28.493 1.00 62.44 90 ALA A N 1
ATOM 613 C CA . ALA A 1 90 ? 7.849 -10.505 -28.365 1.00 62.44 90 ALA A CA 1
ATOM 614 C C . ALA A 1 90 ? 6.360 -10.842 -28.108 1.00 62.44 90 ALA A C 1
ATOM 616 O O . ALA A 1 90 ? 5.612 -10.020 -27.585 1.00 62.44 90 ALA A O 1
ATOM 617 N N . ALA A 1 91 ? 5.930 -12.064 -28.439 1.00 60.47 91 ALA A N 1
ATOM 618 C CA . ALA A 1 91 ? 4.591 -12.573 -28.145 1.00 60.47 91 ALA A CA 1
ATOM 619 C C . ALA A 1 91 ? 4.323 -12.781 -26.639 1.00 60.47 91 ALA A C 1
ATOM 621 O O . ALA A 1 91 ? 3.173 -12.716 -26.215 1.00 60.47 91 ALA A O 1
ATOM 622 N N . GLN A 1 92 ? 5.360 -13.007 -25.828 1.00 62.75 92 GLN A N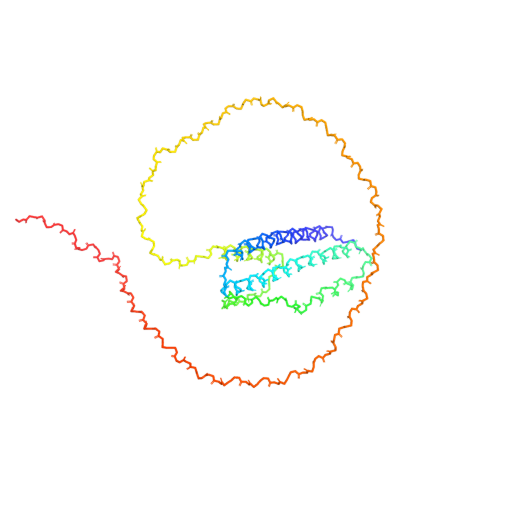 1
ATOM 623 C CA . GLN A 1 92 ? 5.232 -13.253 -24.389 1.00 62.75 92 GLN A CA 1
ATOM 624 C C . GLN A 1 92 ? 5.045 -11.945 -23.606 1.00 62.75 92 GLN A C 1
ATOM 626 O O . GLN A 1 92 ? 4.233 -11.897 -22.686 1.00 62.75 92 GLN A O 1
ATOM 631 N N . ALA A 1 93 ? 5.686 -10.859 -24.054 1.00 56.09 93 ALA A N 1
ATOM 632 C CA . ALA A 1 93 ? 5.492 -9.519 -23.498 1.00 56.09 93 ALA A CA 1
ATOM 633 C C . ALA A 1 93 ? 4.064 -8.984 -23.733 1.00 56.09 93 ALA A C 1
ATOM 635 O O . ALA A 1 93 ? 3.487 -8.363 -22.849 1.00 56.09 93 ALA A O 1
ATOM 636 N N . ALA A 1 94 ? 3.448 -9.270 -24.887 1.00 59.88 94 ALA A N 1
ATOM 637 C CA . ALA A 1 94 ? 2.070 -8.849 -25.172 1.00 59.88 94 ALA A CA 1
ATOM 638 C C . ALA A 1 94 ? 1.006 -9.665 -24.408 1.00 59.88 94 ALA A C 1
ATOM 640 O O . ALA A 1 94 ? -0.068 -9.147 -24.111 1.00 59.88 94 ALA A O 1
ATOM 641 N N . GLY A 1 95 ? 1.299 -10.931 -24.081 1.00 61.59 95 GLY A N 1
ATOM 642 C CA . GLY A 1 95 ? 0.403 -11.792 -23.303 1.00 61.59 95 GLY A CA 1
ATOM 643 C C . GLY A 1 95 ? 0.312 -11.399 -21.826 1.00 61.59 95 GLY A C 1
ATOM 644 O O . GLY A 1 95 ? -0.773 -11.459 -21.257 1.00 61.59 95 GLY A O 1
ATOM 645 N N . ALA A 1 96 ? 1.418 -10.932 -21.236 1.00 58.38 96 ALA A N 1
ATOM 646 C CA . ALA A 1 96 ? 1.467 -10.514 -19.832 1.00 58.38 96 ALA A CA 1
ATOM 647 C C . ALA A 1 96 ? 0.611 -9.264 -19.553 1.00 58.38 96 ALA A C 1
ATOM 649 O O . ALA A 1 96 ? -0.111 -9.224 -18.565 1.00 58.38 96 ALA A O 1
ATOM 650 N N . TYR A 1 97 ? 0.596 -8.283 -20.465 1.00 53.03 97 TYR A N 1
ATOM 651 C CA . TYR A 1 97 ? -0.245 -7.084 -20.320 1.00 53.03 97 TYR A CA 1
ATOM 652 C C . TYR A 1 97 ? -1.737 -7.327 -20.607 1.00 53.03 97 TYR A C 1
ATOM 654 O O . TYR A 1 97 ? -2.580 -6.542 -20.182 1.00 53.03 97 TYR A O 1
ATOM 662 N N . GLY A 1 98 ? -2.082 -8.393 -21.337 1.00 50.62 98 GLY A N 1
ATOM 663 C CA . GLY A 1 98 ? -3.473 -8.745 -21.649 1.00 50.62 98 GLY A CA 1
ATOM 664 C C . GLY A 1 98 ? -4.192 -9.509 -20.534 1.00 50.62 98 GLY A C 1
ATOM 665 O O . GLY A 1 98 ? -5.411 -9.646 -20.588 1.00 50.62 98 GLY A O 1
ATOM 666 N N . GLN A 1 99 ? -3.450 -9.999 -19.538 1.00 47.72 99 GLN A N 1
ATOM 667 C CA . GLN A 1 99 ? -3.968 -10.667 -18.345 1.00 47.72 99 GLN A CA 1
ATOM 668 C C . GLN A 1 99 ? -3.718 -9.823 -17.094 1.00 47.72 99 GLN A C 1
ATOM 670 O O . GLN A 1 99 ? -3.317 -10.357 -16.066 1.00 47.72 99 GLN A O 1
ATOM 675 N N . VAL A 1 100 ? -3.994 -8.515 -17.147 1.00 47.34 100 VAL A N 1
ATOM 676 C CA . VAL A 1 100 ? -4.350 -7.825 -15.899 1.00 47.34 100 VAL A CA 1
ATOM 677 C C . VAL A 1 100 ? -5.567 -8.587 -15.369 1.00 47.34 100 VAL A C 1
ATOM 679 O O . VAL A 1 100 ? -6.566 -8.653 -16.093 1.00 47.34 100 VAL A O 1
ATOM 682 N N . PRO A 1 101 ? -5.486 -9.261 -14.209 1.00 45.09 101 PRO A N 1
ATOM 683 C CA . PRO A 1 101 ? -6.624 -9.999 -13.692 1.00 45.09 101 PRO A CA 1
ATOM 684 C C . PRO A 1 101 ? -7.804 -9.031 -13.621 1.00 45.09 101 PRO A C 1
ATOM 686 O O . PRO A 1 101 ? -7.681 -7.954 -13.039 1.00 45.09 101 PRO A O 1
ATOM 689 N N . ASP A 1 102 ? -8.923 -9.392 -14.260 1.00 48.62 102 ASP A N 1
ATOM 690 C CA . ASP A 1 102 ? -10.223 -8.750 -14.060 1.00 48.62 102 ASP A CA 1
ATOM 691 C C . ASP A 1 102 ? -10.492 -8.779 -12.555 1.00 48.62 102 ASP A C 1
ATOM 693 O O . ASP A 1 102 ? -10.952 -9.792 -12.039 1.00 48.62 102 ASP A O 1
ATOM 697 N N . ASN A 1 103 ? -10.088 -7.718 -11.852 1.00 47.84 103 ASN A N 1
ATOM 698 C CA . ASN A 1 103 ? -10.251 -7.490 -10.423 1.00 47.84 103 ASN A CA 1
ATOM 699 C C . ASN A 1 103 ? -10.402 -8.781 -9.603 1.00 47.84 103 ASN A C 1
ATOM 701 O O . ASN A 1 103 ? -11.515 -9.153 -9.219 1.00 47.84 103 ASN A O 1
ATOM 705 N N . ALA A 1 104 ? -9.288 -9.422 -9.243 1.00 39.44 104 ALA A N 1
ATOM 706 C CA . ALA A 1 104 ? -9.261 -10.224 -8.023 1.00 39.44 104 ALA A CA 1
ATOM 707 C C . ALA A 1 104 ? -9.375 -9.257 -6.834 1.00 39.44 104 ALA A C 1
ATOM 709 O O . ALA A 1 104 ? -8.398 -8.971 -6.162 1.00 39.44 104 ALA A O 1
ATOM 710 N N . GLY A 1 105 ? -10.562 -8.662 -6.682 1.00 36.06 105 GLY A N 1
ATOM 711 C CA . GLY A 1 105 ? -10.938 -7.755 -5.615 1.00 36.06 105 GLY A CA 1
ATOM 712 C C . GLY A 1 105 ? -9.856 -6.755 -5.235 1.00 36.06 105 GLY A C 1
ATOM 713 O O . GLY A 1 105 ? -9.340 -6.848 -4.130 1.00 36.06 105 GLY A O 1
ATOM 714 N N . VAL A 1 106 ? -9.628 -5.709 -6.044 1.00 40.22 106 VAL A N 1
ATOM 715 C CA . VAL A 1 106 ? -9.453 -4.412 -5.373 1.00 40.22 106 VAL A CA 1
ATOM 716 C C . VAL A 1 106 ? -10.718 -4.314 -4.527 1.00 40.22 106 VAL A C 1
ATOM 718 O O . VAL A 1 106 ? -11.800 -4.324 -5.134 1.00 40.22 106 VAL A O 1
ATOM 721 N N . PRO A 1 107 ? -10.649 -4.391 -3.182 1.00 41.78 107 PRO A N 1
ATOM 722 C CA . PRO A 1 107 ? -11.849 -4.262 -2.387 1.00 41.78 107 PRO A CA 1
ATOM 723 C C . PRO A 1 107 ? -12.438 -2.951 -2.865 1.00 41.78 107 PRO A C 1
ATOM 725 O O . PRO A 1 107 ? -11.773 -1.914 -2.801 1.00 41.78 107 PRO A O 1
ATOM 728 N N . ALA A 1 108 ? -13.628 -3.011 -3.475 1.00 44.09 108 ALA A N 1
ATOM 729 C CA . ALA A 1 108 ? -14.401 -1.810 -3.698 1.00 44.09 108 ALA A CA 1
ATOM 730 C C . ALA A 1 108 ? -14.342 -1.136 -2.344 1.00 44.09 108 ALA A C 1
ATOM 732 O O . ALA A 1 108 ? -14.745 -1.759 -1.362 1.00 44.09 108 ALA A O 1
ATOM 733 N N . ALA A 1 109 ? -13.675 0.012 -2.269 1.00 41.38 109 ALA A N 1
ATOM 734 C CA . ALA A 1 109 ? -13.441 0.658 -1.006 1.00 41.38 109 ALA A CA 1
ATOM 735 C C . ALA A 1 109 ? -14.808 1.153 -0.547 1.00 41.38 109 ALA A C 1
ATOM 737 O O . ALA A 1 109 ? -15.179 2.300 -0.736 1.00 41.38 109 ALA A O 1
ATOM 738 N N . THR A 1 110 ? -15.609 0.255 0.016 1.00 40.84 110 THR A N 1
ATOM 739 C CA . THR A 1 110 ? -16.925 0.489 0.592 1.00 40.84 110 THR A CA 1
ATOM 740 C C . THR A 1 110 ? -16.755 1.093 1.978 1.00 40.84 110 THR A C 1
ATOM 742 O O . THR A 1 110 ? -17.588 0.903 2.860 1.00 40.84 110 THR A O 1
ATOM 745 N N . GLY A 1 111 ? -15.653 1.818 2.182 1.00 40.09 111 GLY A N 1
ATOM 746 C CA . GLY A 1 111 ? -15.535 2.761 3.264 1.00 40.09 111 GLY A CA 1
ATOM 747 C C . GLY A 1 111 ? -16.553 3.887 3.053 1.00 40.09 111 GLY A C 1
ATOM 748 O O . GLY A 1 111 ? -16.916 4.204 1.915 1.00 40.09 111 GLY A O 1
ATOM 749 N N . PRO A 1 112 ? -17.019 4.524 4.136 1.00 40.19 112 PRO A N 1
ATOM 750 C CA . PRO A 1 112 ? -18.056 5.564 4.111 1.00 40.19 112 PRO A CA 1
ATOM 751 C C . PRO A 1 112 ? -17.716 6.799 3.249 1.00 40.19 112 PRO A C 1
ATOM 753 O O . PRO A 1 112 ? -18.556 7.672 3.057 1.00 40.19 112 PRO A O 1
ATOM 756 N N . TRP A 1 113 ? -16.508 6.867 2.696 1.00 39.97 113 TRP A N 1
ATOM 757 C CA . TRP A 1 113 ? -16.006 7.923 1.823 1.00 39.97 113 TRP A CA 1
ATOM 758 C C . TRP A 1 113 ? -16.303 7.710 0.325 1.00 39.97 113 TRP A C 1
ATOM 760 O O . TRP A 1 113 ? -16.184 8.656 -0.449 1.00 39.97 113 TRP A O 1
ATOM 770 N N . ALA A 1 114 ? -16.772 6.532 -0.106 1.00 39.97 114 ALA A N 1
ATOM 771 C CA . ALA A 1 114 ? -17.080 6.261 -1.521 1.00 39.97 114 ALA A CA 1
ATOM 772 C C . ALA A 1 114 ? -18.406 6.864 -2.041 1.00 39.97 114 ALA A C 1
ATOM 774 O O . ALA A 1 114 ? -18.741 6.700 -3.213 1.00 39.97 114 ALA A O 1
ATOM 775 N N . SER A 1 115 ? -19.178 7.569 -1.206 1.00 40.75 115 SER A N 1
ATOM 776 C CA . SER A 1 115 ? -20.499 8.101 -1.595 1.00 40.75 115 SER A CA 1
ATOM 777 C C . SER A 1 115 ? -20.484 9.492 -2.238 1.00 40.75 115 SER A C 1
ATOM 779 O O . SER A 1 115 ? -21.536 9.981 -2.652 1.00 40.75 115 SER A O 1
ATOM 781 N N . THR A 1 116 ? -19.331 10.142 -2.383 1.00 46.16 116 THR A N 1
ATOM 782 C CA . THR A 1 116 ? -19.272 11.461 -3.029 1.00 46.16 116 THR A CA 1
ATOM 783 C C . THR A 1 116 ? -19.186 11.280 -4.544 1.00 46.16 116 THR A C 1
ATOM 785 O O . THR A 1 116 ? -18.107 11.300 -5.128 1.00 46.16 116 THR A O 1
ATOM 788 N N . GLY A 1 117 ? -20.338 11.024 -5.172 1.00 35.50 117 GLY A N 1
ATOM 789 C CA . GLY A 1 117 ? -20.504 10.738 -6.599 1.00 35.50 117 GLY A CA 1
ATOM 790 C C . GLY A 1 117 ? -20.001 11.844 -7.529 1.00 35.50 117 GLY A C 1
ATOM 791 O O . GLY A 1 117 ? -20.790 12.612 -8.078 1.00 35.50 117 GLY A O 1
ATOM 792 N N . MET A 1 118 ? -18.688 11.897 -7.741 1.00 44.19 118 MET A N 1
ATOM 793 C CA . MET A 1 118 ? -18.055 12.764 -8.726 1.00 44.19 118 MET A CA 1
ATOM 794 C C . MET A 1 118 ? -17.802 11.982 -10.026 1.00 44.19 118 MET A C 1
ATOM 796 O O . MET A 1 118 ? -17.272 10.871 -9.983 1.00 44.19 118 MET A O 1
ATOM 800 N N . PRO A 1 119 ? -18.184 12.532 -11.192 1.00 37.09 119 PRO A N 1
ATOM 801 C CA . PRO A 1 119 ? -17.981 11.880 -12.481 1.00 37.09 119 PRO A CA 1
ATOM 802 C C . PRO A 1 119 ? -16.485 11.795 -12.815 1.00 37.09 119 PRO A C 1
ATOM 804 O O . PRO A 1 119 ? -15.787 12.808 -12.816 1.00 37.09 119 PRO A O 1
ATOM 807 N N . LEU A 1 120 ? -15.999 10.592 -13.130 1.00 35.97 120 LEU A N 1
ATOM 808 C CA . LEU A 1 120 ? -14.623 10.369 -13.586 1.00 35.97 120 LEU A CA 1
ATOM 809 C C . LEU A 1 120 ? -14.432 10.905 -15.023 1.00 35.97 120 LEU A C 1
ATOM 811 O O . LEU A 1 120 ? -15.156 10.471 -15.925 1.00 35.97 120 LEU A O 1
ATOM 815 N N . PRO A 1 121 ? -13.470 11.816 -15.277 1.00 41.81 121 PRO A N 1
ATOM 816 C CA . PRO A 1 121 ? -13.057 12.179 -16.629 1.00 41.81 121 PRO A CA 1
ATOM 817 C C . PRO A 1 121 ? -12.194 11.070 -17.258 1.00 41.81 121 PRO A C 1
ATOM 819 O O . PRO A 1 121 ? -11.533 10.299 -16.565 1.00 41.81 121 PRO A O 1
ATOM 822 N N . ALA A 1 122 ? -12.228 10.978 -18.590 1.00 43.44 122 ALA A N 1
ATOM 823 C CA . ALA A 1 122 ? -11.584 9.919 -19.363 1.00 43.44 122 ALA A CA 1
ATOM 824 C C . ALA A 1 122 ? -10.055 9.834 -19.138 1.00 43.44 122 ALA A C 1
ATOM 826 O O . ALA A 1 122 ? -9.363 10.847 -19.169 1.00 43.44 122 ALA A O 1
ATOM 827 N N . LEU A 1 123 ? -9.607 8.588 -18.928 1.00 40.41 123 LEU A N 1
ATOM 828 C CA . LEU A 1 123 ? -8.256 8.017 -18.760 1.00 40.41 123 LEU A CA 1
ATOM 829 C C . LEU A 1 123 ? -7.029 8.956 -18.879 1.00 40.41 123 LEU A C 1
ATOM 831 O O . LEU A 1 123 ? -6.762 9.459 -19.975 1.00 40.41 123 LEU A O 1
ATOM 835 N N . PRO A 1 124 ? -6.208 9.080 -17.810 1.00 47.78 124 PRO A N 1
ATOM 836 C CA . PRO A 1 124 ? -4.936 9.788 -17.846 1.00 47.78 124 PRO A CA 1
ATOM 837 C C . PRO A 1 124 ? -3.710 8.864 -17.957 1.00 47.78 124 PRO A C 1
ATOM 839 O O . PRO A 1 124 ? -3.748 7.664 -17.695 1.00 47.78 124 PRO A O 1
ATOM 842 N N . ASP A 1 125 ? -2.610 9.509 -18.331 1.00 47.62 125 ASP A N 1
ATOM 843 C CA . ASP A 1 125 ? -1.219 9.062 -18.322 1.00 47.62 125 ASP A CA 1
ATOM 844 C C . ASP A 1 125 ? -0.817 8.374 -16.995 1.00 47.62 125 ASP A C 1
ATOM 846 O O . ASP A 1 125 ? -0.932 8.955 -15.908 1.00 47.62 125 ASP A O 1
ATOM 850 N N . PHE A 1 126 ? -0.353 7.123 -17.076 1.00 48.06 126 PHE A N 1
ATOM 851 C CA . PHE A 1 126 ? -0.133 6.241 -15.919 1.00 48.06 126 PHE A CA 1
ATOM 852 C C . PHE A 1 126 ? 0.999 6.709 -14.989 1.00 48.06 126 PHE A C 1
ATOM 854 O O . PHE A 1 126 ? 0.954 6.424 -13.795 1.00 48.06 126 PHE A O 1
ATOM 861 N N . GLY A 1 127 ? 1.960 7.498 -15.485 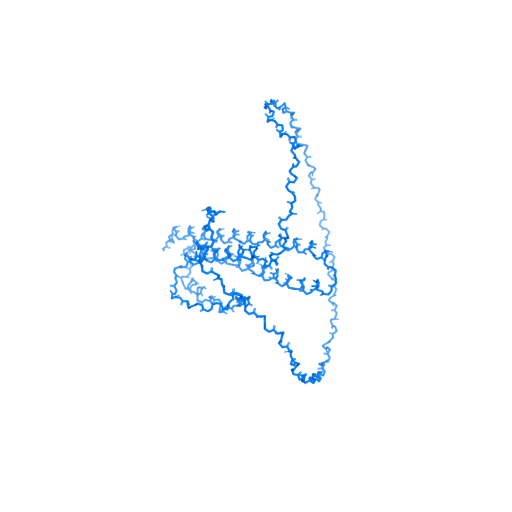1.00 47.34 127 GLY A N 1
ATOM 862 C CA . GLY A 1 127 ? 3.040 8.046 -14.653 1.00 47.34 127 GLY A CA 1
ATOM 863 C C . GLY A 1 127 ? 2.580 9.141 -13.679 1.00 47.34 127 GLY A C 1
ATOM 864 O O . GLY A 1 127 ? 3.162 9.314 -12.613 1.00 47.34 127 GLY A O 1
ATOM 865 N N . GLY A 1 128 ? 1.503 9.862 -14.009 1.00 47.84 128 GLY A N 1
ATOM 866 C CA . GLY A 1 128 ? 0.900 10.862 -13.119 1.00 47.84 128 GLY A CA 1
ATOM 867 C C . GLY A 1 128 ? -0.177 10.280 -12.204 1.00 47.84 128 GLY A C 1
ATOM 868 O O . GLY A 1 128 ? -0.378 10.771 -11.094 1.00 47.84 128 GLY A O 1
ATOM 869 N N . ALA A 1 129 ? -0.851 9.216 -12.648 1.00 49.16 129 ALA A N 1
ATOM 870 C CA . ALA A 1 129 ? -1.929 8.577 -11.901 1.00 49.16 129 ALA A CA 1
ATOM 871 C C . ALA A 1 129 ? -1.437 7.932 -10.598 1.00 49.16 129 ALA A C 1
ATOM 873 O O . ALA A 1 129 ? -2.120 8.039 -9.583 1.00 49.16 129 ALA A O 1
ATOM 874 N N . LEU A 1 130 ? -0.241 7.331 -10.591 1.00 54.78 130 LEU A N 1
ATOM 875 C CA . LEU A 1 130 ? 0.320 6.733 -9.378 1.00 54.78 130 LEU A CA 1
ATOM 876 C C . LEU A 1 130 ? 0.777 7.800 -8.373 1.00 54.78 130 LEU A C 1
ATOM 878 O O . LEU A 1 130 ? 0.484 7.690 -7.189 1.00 54.78 130 LEU A O 1
ATOM 882 N N . ALA A 1 131 ? 1.400 8.888 -8.840 1.00 54.44 131 ALA A N 1
ATOM 883 C CA . ALA A 1 131 ? 1.727 10.037 -7.992 1.00 54.44 131 ALA A CA 1
ATOM 884 C C . ALA A 1 131 ? 0.461 10.712 -7.426 1.00 54.44 131 ALA A C 1
ATOM 886 O O . ALA A 1 131 ? 0.444 11.135 -6.271 1.00 54.44 131 ALA A O 1
ATOM 887 N N . GLY A 1 132 ? -0.619 10.760 -8.213 1.00 62.59 132 GLY A N 1
ATOM 888 C CA . GLY A 1 132 ? -1.938 11.214 -7.773 1.00 62.59 132 GLY A CA 1
ATOM 889 C C . GLY A 1 132 ? -2.587 10.274 -6.756 1.00 62.59 132 GLY A C 1
ATOM 890 O O . GLY A 1 132 ? -3.160 10.751 -5.784 1.00 62.59 132 GLY A O 1
ATOM 891 N N . LEU A 1 133 ? -2.446 8.956 -6.928 1.00 65.88 133 LEU A N 1
ATOM 892 C CA . LEU A 1 133 ? -2.916 7.953 -5.972 1.00 65.88 133 LEU A CA 1
ATOM 893 C C . LEU A 1 133 ? -2.139 8.049 -4.655 1.00 65.88 133 LEU A C 1
ATOM 895 O O . LEU A 1 133 ? -2.748 8.073 -3.598 1.00 65.88 133 LEU A O 1
ATOM 899 N N . VAL A 1 134 ? -0.810 8.169 -4.704 1.00 61.19 134 VAL A N 1
ATOM 900 C CA . VAL A 1 134 ? 0.030 8.351 -3.509 1.00 61.19 134 VAL A CA 1
ATOM 901 C C . VAL A 1 134 ? -0.310 9.668 -2.807 1.00 61.19 134 VAL A C 1
ATOM 903 O O . VAL A 1 134 ? -0.415 9.690 -1.584 1.00 61.19 134 VAL A O 1
ATOM 906 N N . GLY A 1 135 ? -0.571 10.743 -3.559 1.00 63.56 135 GLY A N 1
ATOM 907 C CA . GLY A 1 135 ? -1.079 12.004 -3.016 1.00 63.56 135 GLY A CA 1
ATOM 908 C C . GLY A 1 135 ? -2.454 11.858 -2.359 1.00 63.56 135 GLY A C 1
ATOM 909 O O . GLY A 1 135 ? -2.648 12.328 -1.245 1.00 63.56 135 GLY A O 1
ATOM 910 N N . GLN A 1 136 ? -3.382 11.137 -2.991 1.00 66.50 136 GLN A N 1
ATOM 911 C CA . GLN A 1 136 ? -4.714 10.867 -2.444 1.00 66.50 136 GLN A CA 1
ATOM 912 C C . GLN A 1 136 ? -4.680 9.939 -1.230 1.00 66.50 136 GLN A C 1
ATOM 914 O O . GLN A 1 136 ? -5.451 10.143 -0.302 1.00 66.50 136 GLN A O 1
ATOM 919 N N . ILE A 1 137 ? -3.784 8.952 -1.199 1.00 63.47 137 ILE A N 1
ATOM 920 C CA . ILE A 1 137 ? -3.572 8.069 -0.048 1.00 63.47 137 ILE A CA 1
ATOM 921 C C . ILE A 1 137 ? -2.966 8.872 1.108 1.00 63.47 137 ILE A C 1
ATOM 923 O O . ILE A 1 137 ? -3.457 8.783 2.229 1.00 63.47 137 ILE A O 1
ATOM 927 N N . ALA A 1 138 ? -1.957 9.708 0.848 1.00 59.44 138 ALA A N 1
ATOM 928 C CA . ALA A 1 138 ? -1.362 10.575 1.863 1.00 59.44 138 ALA A CA 1
ATOM 929 C C . ALA A 1 138 ? -2.368 11.603 2.410 1.00 59.44 138 ALA A C 1
ATOM 931 O O . ALA A 1 138 ? -2.420 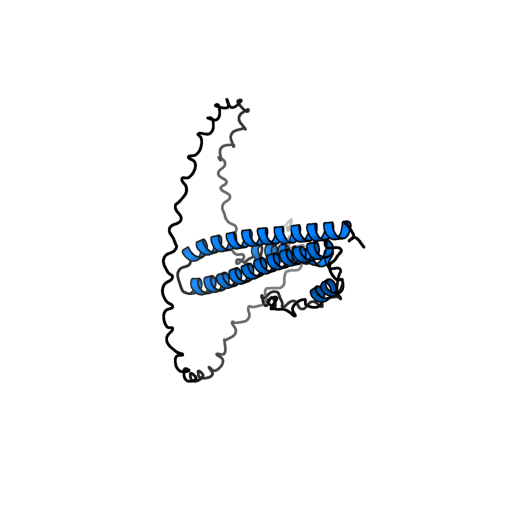11.832 3.618 1.00 59.44 138 ALA A O 1
ATOM 932 N N . GLU A 1 139 ? -3.208 12.181 1.550 1.00 63.09 139 GLU A N 1
ATOM 933 C CA . GLU A 1 139 ? -4.258 13.123 1.944 1.00 63.09 139 GLU A CA 1
ATOM 934 C C . GLU A 1 139 ? -5.420 12.422 2.664 1.00 63.09 139 GLU A C 1
ATOM 936 O O . GLU A 1 139 ? -5.924 12.948 3.651 1.00 63.09 139 GLU A O 1
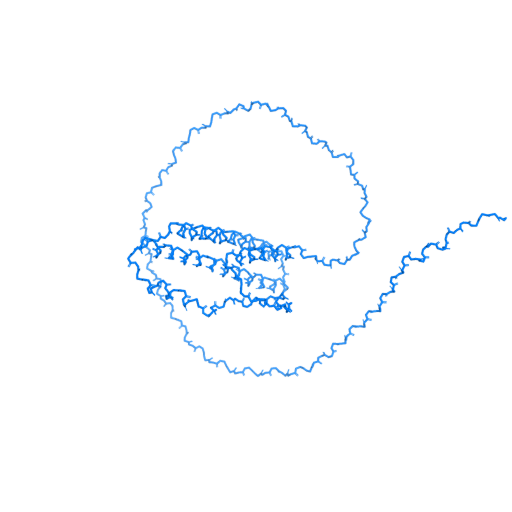ATOM 941 N N . ALA A 1 140 ? -5.787 11.199 2.275 1.00 51.75 140 ALA A N 1
ATOM 942 C CA . ALA A 1 140 ? -6.791 10.393 2.971 1.00 51.75 140 ALA A CA 1
ATOM 943 C C . ALA A 1 140 ? -6.316 9.928 4.359 1.00 51.75 140 ALA A C 1
ATOM 945 O O . ALA A 1 140 ? -7.098 9.935 5.309 1.00 51.75 140 ALA A O 1
ATOM 946 N N . ILE A 1 141 ? -5.034 9.577 4.509 1.00 56.69 141 ILE A N 1
ATOM 947 C CA . ILE A 1 141 ? -4.436 9.232 5.807 1.00 56.69 141 ILE A CA 1
ATOM 948 C C . ILE A 1 141 ? -4.297 10.491 6.680 1.00 56.69 141 ILE A C 1
ATOM 950 O O . ILE A 1 141 ? -4.649 10.464 7.860 1.00 56.69 141 ILE A O 1
ATOM 954 N N . GLY A 1 142 ? -3.871 11.619 6.100 1.00 49.53 142 GLY A N 1
ATOM 955 C CA . GLY A 1 142 ? -3.792 12.910 6.792 1.00 49.53 142 GLY A CA 1
ATOM 956 C C . GLY A 1 142 ? -5.158 13.445 7.240 1.00 49.53 142 GLY A C 1
ATOM 957 O O . GLY A 1 142 ? -5.289 13.948 8.355 1.00 49.53 142 GLY A O 1
ATOM 958 N N . ALA A 1 143 ? -6.197 13.273 6.420 1.00 51.56 143 ALA A N 1
ATOM 959 C CA . ALA A 1 143 ? -7.569 13.657 6.745 1.00 51.56 143 ALA A CA 1
ATOM 960 C C . ALA A 1 143 ? -8.241 12.700 7.748 1.00 51.56 143 ALA A C 1
ATOM 962 O O . ALA A 1 143 ? -9.103 13.128 8.512 1.00 51.56 143 ALA A O 1
ATOM 963 N N . GLY A 1 144 ? -7.836 11.424 7.787 1.00 45.12 144 GLY A N 1
ATOM 964 C CA . GLY A 1 144 ? -8.362 10.427 8.725 1.00 45.12 144 GLY A CA 1
ATOM 965 C C . GLY A 1 144 ? -7.848 10.580 10.160 1.00 45.12 144 GLY A C 1
ATOM 966 O O . GLY A 1 144 ? -8.583 10.299 11.102 1.00 45.12 144 GLY A O 1
ATOM 967 N N . VAL A 1 145 ? -6.618 11.069 10.345 1.00 48.34 145 VAL A N 1
ATOM 968 C CA . VAL A 1 145 ? -6.034 11.325 11.679 1.00 48.34 145 VAL A CA 1
ATOM 969 C C . VAL A 1 145 ? -6.294 12.765 12.150 1.00 48.34 145 VAL A C 1
ATOM 971 O O . VAL A 1 145 ? -6.345 13.025 13.349 1.00 48.34 145 VAL A O 1
ATOM 974 N N . GLY A 1 146 ? -6.523 13.696 11.217 1.00 41.62 146 GLY A N 1
ATOM 975 C CA . GLY A 1 146 ? -6.895 15.090 11.487 1.00 41.62 146 GLY A CA 1
ATOM 976 C C . GLY A 1 146 ? -8.401 15.372 11.481 1.00 41.62 146 GLY A C 1
ATOM 977 O O . GLY A 1 146 ? -8.793 16.539 11.507 1.00 41.62 146 GLY A O 1
ATOM 978 N N . GLY A 1 147 ? -9.244 14.336 11.419 1.00 38.84 147 GLY A N 1
ATOM 979 C CA . GLY A 1 147 ? -10.692 14.469 11.516 1.00 38.84 147 GLY A CA 1
ATOM 980 C C . GLY A 1 147 ? -11.060 15.112 12.845 1.00 38.84 147 GLY A C 1
ATOM 981 O O . GLY A 1 147 ? -10.943 14.492 13.900 1.00 38.84 147 GLY A O 1
ATOM 982 N N . THR A 1 148 ? -11.482 16.370 12.782 1.00 40.12 148 THR A N 1
ATOM 983 C CA . THR A 1 148 ? -12.060 17.126 13.886 1.00 40.12 148 THR A CA 1
ATOM 984 C C . THR A 1 148 ? -13.179 16.297 14.505 1.00 40.12 148 THR A C 1
ATOM 986 O O . THR A 1 148 ? -14.297 16.261 13.989 1.00 40.12 148 THR A O 1
ATOM 989 N N . VAL A 1 149 ? -12.884 15.605 15.605 1.00 37.59 149 VAL A N 1
ATOM 990 C CA . VAL A 1 149 ? -13.929 15.210 16.539 1.00 37.59 149 VAL A CA 1
ATOM 991 C C . VAL A 1 149 ? -14.594 16.524 16.917 1.00 37.59 149 VAL A C 1
ATOM 993 O O . VAL A 1 149 ? -13.944 17.395 17.497 1.00 37.59 149 VAL A O 1
ATOM 996 N N . ASP A 1 150 ? -15.850 16.692 16.511 1.00 42.81 150 ASP A N 1
ATOM 997 C CA . ASP A 1 150 ? -16.727 17.757 16.981 1.00 42.81 150 ASP A CA 1
ATOM 998 C C . ASP A 1 150 ? -16.994 17.474 18.466 1.00 42.81 150 ASP A C 1
ATOM 1000 O O . ASP A 1 150 ? -18.003 16.897 18.870 1.00 42.81 150 ASP A O 1
ATOM 1004 N N . LEU A 1 151 ? -15.970 17.734 19.280 1.00 42.75 151 LEU A N 1
ATOM 1005 C CA . LEU A 1 151 ? -16.076 17.805 20.721 1.00 42.75 151 LEU A CA 1
ATOM 1006 C C . LEU A 1 151 ? -17.021 18.978 20.984 1.00 42.75 151 LEU A C 1
ATOM 1008 O O . LEU A 1 151 ? -16.765 20.066 20.463 1.00 42.75 151 LEU A O 1
ATOM 1012 N N . PRO A 1 152 ? -18.108 18.781 21.749 1.00 40.91 152 PRO A N 1
ATOM 1013 C CA . PRO A 1 152 ? -19.056 19.849 22.023 1.00 40.91 152 PRO A CA 1
ATOM 1014 C C . PRO A 1 152 ? -18.293 21.081 22.513 1.00 40.91 152 PRO A C 1
ATOM 1016 O O . PRO A 1 152 ? -17.477 20.986 23.432 1.00 40.91 152 PRO A O 1
ATOM 1019 N N . ALA A 1 153 ? -18.546 22.217 21.864 1.00 50.69 153 ALA A N 1
ATOM 1020 C CA . ALA A 1 153 ? -17.850 23.492 22.033 1.00 50.69 153 ALA A CA 1
ATOM 1021 C C . ALA A 1 153 ? -18.085 24.175 23.401 1.00 50.69 153 ALA A C 1
ATOM 1023 O O . ALA A 1 153 ? -18.079 25.398 23.501 1.00 50.69 153 ALA A O 1
ATOM 1024 N N . GLU A 1 154 ? -18.264 23.403 24.469 1.00 44.72 154 GLU A N 1
ATOM 1025 C CA . GLU A 1 154 ? -18.399 23.890 25.838 1.00 44.72 154 GLU A CA 1
ATOM 1026 C C . GLU A 1 154 ? -17.370 23.214 26.747 1.00 44.72 154 GLU A C 1
ATOM 1028 O O . GLU A 1 154 ? -17.690 22.488 27.686 1.00 44.72 154 GLU A O 1
ATOM 1033 N N . ILE A 1 155 ? -16.093 23.487 26.482 1.00 50.91 155 ILE A N 1
ATOM 1034 C CA . ILE A 1 155 ? -15.114 23.559 27.566 1.00 50.91 155 ILE A CA 1
ATOM 1035 C C . ILE A 1 155 ? -15.104 25.031 27.994 1.00 50.91 155 ILE A C 1
ATOM 1037 O O . ILE A 1 155 ? -14.726 25.880 27.183 1.00 50.91 155 ILE A O 1
ATOM 1041 N N . PRO A 1 156 ? -15.547 25.370 29.219 1.00 49.66 156 PRO A N 1
ATOM 1042 C CA . PRO A 1 156 ? -15.498 26.736 29.719 1.00 49.66 156 PRO A CA 1
ATOM 1043 C C . PRO A 1 156 ? -14.082 27.298 29.576 1.00 49.66 156 PRO A C 1
ATOM 1045 O O . PRO A 1 156 ? -13.117 26.712 30.069 1.00 49.66 156 PRO A O 1
ATOM 1048 N N . ALA A 1 157 ? -13.968 28.437 28.895 1.00 52.88 157 ALA A N 1
ATOM 1049 C CA . ALA A 1 157 ? -12.726 29.163 28.654 1.00 52.88 157 ALA A CA 1
ATOM 1050 C C . ALA A 1 157 ? -12.199 29.873 29.919 1.00 52.88 157 ALA A C 1
ATOM 1052 O O . ALA A 1 157 ? -11.818 31.039 29.876 1.00 52.88 157 ALA A O 1
ATOM 1053 N N . GLU A 1 158 ? -12.161 29.172 31.050 1.00 50.75 158 GLU A N 1
ATOM 1054 C CA . GLU A 1 158 ? -11.526 29.633 32.282 1.00 50.75 158 GLU A CA 1
ATOM 1055 C C . GLU A 1 158 ? -10.569 28.556 32.792 1.00 50.75 158 GLU A C 1
ATOM 1057 O O . GLU A 1 158 ? -10.772 27.924 33.825 1.00 50.75 158 GLU A O 1
ATOM 1062 N N . ILE A 1 159 ? -9.486 28.347 32.042 1.00 54.69 159 ILE A N 1
ATOM 1063 C CA . ILE A 1 159 ? -8.233 27.929 32.666 1.00 54.69 159 ILE A CA 1
ATOM 1064 C C . ILE A 1 159 ? -7.620 29.227 33.203 1.00 54.69 159 ILE A C 1
ATOM 1066 O O . ILE A 1 159 ? -7.296 30.105 32.397 1.00 54.69 159 ILE A O 1
ATOM 1070 N N . PRO A 1 160 ? -7.491 29.406 34.530 1.00 54.16 160 PRO A N 1
ATOM 1071 C CA . PRO A 1 160 ? -6.779 30.543 35.086 1.00 54.16 160 PRO A CA 1
ATOM 1072 C C . PRO A 1 160 ? -5.386 30.577 34.468 1.00 54.16 160 PRO A C 1
ATOM 1074 O O . PRO A 1 160 ? -4.662 29.582 34.504 1.00 54.16 160 PRO A O 1
ATOM 1077 N N . ALA A 1 161 ? -5.010 31.720 33.902 1.00 55.06 161 ALA A N 1
ATOM 1078 C CA . ALA A 1 161 ? -3.648 31.989 33.468 1.00 55.06 161 ALA A CA 1
ATOM 1079 C C . ALA A 1 161 ? -2.724 32.164 34.689 1.00 55.06 161 ALA A C 1
ATOM 1081 O O . ALA A 1 161 ? -2.051 33.180 34.824 1.00 55.06 161 ALA A O 1
ATOM 1082 N N . ASP A 1 162 ? -2.678 31.178 35.586 1.00 52.56 162 ASP A N 1
ATOM 1083 C CA . ASP A 1 162 ? -1.584 31.029 36.535 1.00 52.56 162 ASP A CA 1
ATOM 1084 C C . ASP A 1 162 ? -0.424 30.410 35.765 1.00 52.56 162 ASP A C 1
ATOM 1086 O O . ASP A 1 162 ? -0.191 29.204 35.747 1.00 52.56 162 ASP A O 1
ATOM 1090 N N . THR A 1 163 ? 0.276 31.281 35.046 1.00 53.19 163 THR A N 1
ATOM 1091 C CA . THR A 1 163 ? 1.598 30.971 34.516 1.00 53.19 163 THR A CA 1
ATOM 1092 C C . THR A 1 163 ? 2.528 30.964 35.731 1.00 53.19 163 THR A C 1
ATOM 1094 O O . THR A 1 163 ? 2.740 32.038 36.301 1.00 53.19 163 THR A O 1
ATOM 1097 N N . PRO A 1 164 ? 3.073 29.821 36.190 1.00 55.97 164 PRO A N 1
ATOM 1098 C CA . PRO A 1 164 ? 4.131 29.857 37.187 1.00 55.97 164 PRO A CA 1
ATOM 1099 C C . PRO A 1 164 ? 5.311 30.606 36.563 1.00 55.97 164 PRO A C 1
ATOM 1101 O O . PRO A 1 164 ? 5.980 30.104 35.663 1.00 55.97 164 PRO A O 1
ATOM 1104 N N . ALA A 1 165 ? 5.534 31.837 37.016 1.00 55.50 165 ALA A N 1
ATOM 1105 C CA . ALA A 1 165 ? 6.574 32.742 36.533 1.00 55.50 165 ALA A CA 1
ATOM 1106 C C . ALA A 1 165 ? 7.995 32.321 36.965 1.00 55.50 165 ALA A C 1
ATOM 1108 O O . ALA A 1 165 ? 8.853 33.176 37.147 1.00 55.50 165 ALA A O 1
ATOM 1109 N N . ASP A 1 166 ? 8.245 31.025 37.163 1.00 57.00 166 ASP A N 1
ATOM 1110 C CA . ASP A 1 166 ? 9.500 30.534 37.737 1.00 57.00 166 ASP A CA 1
ATOM 1111 C C . ASP A 1 166 ? 9.847 29.122 37.233 1.00 57.00 166 ASP A C 1
ATOM 1113 O O . ASP A 1 166 ? 10.138 28.197 37.994 1.00 57.00 166 ASP A O 1
ATOM 1117 N N . LEU A 1 167 ? 9.766 28.926 35.913 1.00 62.28 167 LEU A N 1
ATOM 1118 C CA . LEU A 1 167 ? 10.510 27.841 35.280 1.00 62.28 167 LEU A CA 1
ATOM 1119 C C . LEU A 1 167 ? 11.971 28.302 35.168 1.00 62.28 167 LEU A C 1
ATOM 1121 O O . LEU A 1 167 ? 12.215 29.331 34.534 1.00 62.28 167 LEU A O 1
ATOM 1125 N N . PRO A 1 168 ? 12.936 27.584 35.774 1.00 67.12 168 PRO A N 1
ATOM 1126 C CA . PRO A 1 168 ? 14.340 27.945 35.684 1.00 67.12 168 PRO A CA 1
ATOM 1127 C C . PRO A 1 168 ? 14.756 27.988 34.215 1.00 67.12 168 PRO A C 1
ATOM 1129 O O . PRO A 1 168 ? 14.478 27.064 33.447 1.00 67.12 168 PRO A O 1
ATOM 1132 N N . GLU A 1 169 ? 15.403 29.091 33.850 1.00 70.06 169 GLU A N 1
ATOM 1133 C CA . GLU A 1 169 ? 16.016 29.306 32.545 1.00 70.06 169 GLU A CA 1
ATOM 1134 C C . GLU A 1 169 ? 16.809 28.047 32.146 1.00 70.06 169 GLU A C 1
ATOM 1136 O O . GLU A 1 169 ? 17.585 27.533 32.965 1.00 70.06 169 GLU A O 1
ATOM 1141 N N . PRO A 1 170 ? 16.606 27.497 30.933 1.00 69.94 170 PRO A N 1
ATOM 1142 C CA . PRO A 1 170 ? 17.403 26.372 30.473 1.00 69.94 170 PRO A CA 1
ATOM 1143 C C . PRO A 1 170 ? 18.881 26.774 30.557 1.00 69.94 170 PRO A C 1
ATOM 1145 O O . PRO A 1 170 ? 19.229 27.869 30.109 1.00 69.94 170 PRO A O 1
ATOM 1148 N N . PRO A 1 171 ? 19.751 25.937 31.153 1.00 70.44 171 PRO A N 1
ATOM 1149 C CA . PRO A 1 171 ? 21.151 26.285 31.324 1.00 70.44 171 PRO A CA 1
ATOM 1150 C C . PRO A 1 171 ? 21.745 26.632 29.961 1.00 70.44 171 PRO A C 1
ATOM 1152 O O . PRO A 1 171 ? 21.595 25.866 29.003 1.00 70.44 171 PRO A O 1
ATOM 1155 N N . GLU A 1 172 ? 22.395 27.796 29.878 1.00 69.19 172 GLU A N 1
ATOM 1156 C CA . GLU A 1 172 ? 23.126 28.202 28.682 1.00 69.19 172 GLU A CA 1
ATOM 1157 C C . GLU A 1 172 ? 24.013 27.041 28.210 1.00 69.19 172 GLU A C 1
ATOM 1159 O O . GLU A 1 172 ? 24.637 26.380 29.051 1.00 69.19 172 GLU A O 1
ATOM 1164 N N . PRO A 1 173 ? 24.078 26.762 26.893 1.00 57.03 173 PRO A N 1
ATOM 1165 C CA . PRO A 1 173 ? 24.864 25.658 26.371 1.00 57.03 173 PRO A CA 1
ATOM 1166 C C . PRO A 1 173 ? 26.308 25.824 26.836 1.00 57.03 173 PRO A C 1
ATOM 1168 O O . PRO A 1 173 ? 27.036 26.716 26.389 1.00 57.03 173 PRO A O 1
ATOM 1171 N N . ALA A 1 174 ? 26.696 24.969 27.783 1.00 58.25 174 ALA A N 1
ATOM 1172 C CA . ALA A 1 174 ? 28.023 24.960 28.351 1.00 58.25 174 ALA A CA 1
ATOM 1173 C C . ALA A 1 174 ? 29.023 24.846 27.202 1.00 58.25 174 ALA A C 1
ATOM 1175 O O . ALA A 1 174 ? 28.993 23.907 26.405 1.00 58.25 174 ALA A O 1
ATOM 1176 N N . ARG A 1 175 ? 29.881 25.862 27.114 1.00 60.28 175 ARG A N 1
ATOM 1177 C CA . ARG A 1 175 ? 31.046 25.939 26.238 1.00 60.28 175 ARG A CA 1
ATOM 1178 C C . ARG A 1 175 ? 31.684 24.552 26.149 1.00 60.28 175 ARG A C 1
ATOM 1180 O O . ARG A 1 175 ? 32.138 24.046 27.172 1.00 60.28 175 ARG A O 1
ATOM 1187 N N . ALA A 1 176 ? 31.672 23.960 24.953 1.00 52.84 176 ALA A N 1
ATOM 1188 C CA . ALA A 1 176 ? 32.171 22.615 24.694 1.00 52.84 176 ALA A CA 1
ATOM 1189 C C . ALA A 1 176 ? 33.570 22.441 25.299 1.00 52.84 176 ALA A C 1
ATOM 1191 O O . ALA A 1 176 ? 34.566 22.959 24.787 1.00 52.84 176 ALA A O 1
ATOM 1192 N N . VAL A 1 177 ? 33.625 21.749 26.434 1.00 65.94 177 VAL A N 1
ATOM 1193 C CA . VAL A 1 177 ? 34.867 21.214 26.974 1.00 65.94 177 VAL A CA 1
ATOM 1194 C C . VAL A 1 177 ? 35.255 20.096 26.007 1.00 65.94 177 VAL A C 1
ATOM 1196 O O . VAL A 1 177 ? 34.392 19.272 25.706 1.00 65.94 177 VAL A O 1
ATOM 1199 N N . PRO A 1 178 ? 36.482 20.068 25.458 1.00 61.88 178 PRO A N 1
ATOM 1200 C CA . PRO A 1 178 ? 36.911 18.958 24.622 1.00 61.88 178 PRO A CA 1
ATOM 1201 C C . PRO A 1 178 ? 36.794 17.676 25.445 1.00 61.88 178 PRO A C 1
ATOM 1203 O O . PRO A 1 178 ? 37.510 17.491 26.431 1.00 61.88 178 PRO A O 1
ATOM 1206 N N . GLU A 1 179 ? 35.835 16.841 25.061 1.00 64.00 179 GLU A N 1
ATOM 1207 C CA . GLU A 1 179 ? 35.636 15.509 25.601 1.00 64.00 179 GLU A CA 1
ATOM 1208 C C . GLU A 1 179 ? 36.936 14.740 25.373 1.00 64.00 179 GLU A C 1
ATOM 1210 O O . GLU A 1 179 ? 37.373 14.527 24.238 1.00 64.00 179 GLU A O 1
ATOM 1215 N N . VAL A 1 180 ? 37.621 14.418 26.469 1.00 68.50 180 VAL A N 1
ATOM 1216 C CA . VAL A 1 180 ? 38.740 13.485 26.450 1.00 68.50 180 VAL A CA 1
ATOM 1217 C C . VAL A 1 180 ? 38.128 12.148 26.068 1.00 68.50 180 VAL A C 1
ATOM 1219 O O . VAL A 1 180 ? 37.519 11.485 26.899 1.00 68.50 180 VAL A O 1
ATOM 1222 N N . VAL A 1 181 ? 38.225 11.813 24.784 1.00 58.31 181 VAL A N 1
ATOM 1223 C CA . VAL A 1 181 ? 37.818 10.521 24.242 1.00 58.31 181 VAL A CA 1
ATOM 1224 C C . VAL A 1 181 ? 38.679 9.466 24.930 1.00 58.31 181 VAL A C 1
ATOM 1226 O O . VAL A 1 181 ? 39.859 9.310 24.605 1.00 58.31 181 VAL A O 1
ATOM 1229 N N . ASP A 1 182 ? 38.107 8.790 25.925 1.00 66.19 182 ASP A N 1
ATOM 1230 C CA . ASP A 1 182 ? 38.672 7.566 26.483 1.00 66.19 182 ASP A CA 1
ATOM 1231 C C . ASP A 1 182 ? 38.855 6.577 25.316 1.00 66.19 182 ASP A C 1
ATOM 1233 O O . ASP A 1 182 ? 37.949 6.446 24.482 1.00 66.19 182 ASP A O 1
ATOM 1237 N N . PRO A 1 183 ? 40.023 5.925 25.173 1.00 69.75 183 PRO A N 1
ATOM 1238 C CA . PRO A 1 183 ? 40.261 5.003 24.076 1.00 69.75 183 PRO A CA 1
ATOM 1239 C C . PRO A 1 183 ? 39.192 3.913 24.091 1.00 69.75 183 PRO A C 1
ATOM 1241 O O . PRO A 1 183 ? 39.083 3.147 25.049 1.00 69.75 183 PRO A O 1
ATOM 1244 N N . VAL A 1 184 ? 38.406 3.862 23.011 1.00 75.31 184 VAL A N 1
ATOM 1245 C CA . VAL A 1 184 ? 37.439 2.794 22.755 1.00 75.31 184 VAL A CA 1
ATOM 1246 C C . VAL A 1 184 ? 38.186 1.466 22.913 1.00 75.31 184 VAL A C 1
ATOM 1248 O O . VAL A 1 184 ? 39.155 1.245 22.179 1.00 75.31 184 VAL A O 1
ATOM 1251 N N . PRO A 1 185 ? 37.808 0.611 23.881 1.00 72.50 185 PRO A N 1
ATOM 1252 C CA . PRO A 1 185 ? 38.466 -0.670 24.066 1.00 72.50 185 PRO A CA 1
ATOM 1253 C C . PRO A 1 185 ? 38.369 -1.463 22.762 1.00 72.50 185 PRO A C 1
ATOM 1255 O O . PRO A 1 185 ? 37.300 -1.531 22.153 1.00 72.50 185 PRO A O 1
ATOM 1258 N N . GLU A 1 186 ? 39.500 -2.021 22.320 1.00 74.38 186 GLU A N 1
ATOM 1259 C CA . GLU A 1 186 ? 39.545 -2.881 21.138 1.00 74.38 186 GLU A CA 1
ATOM 1260 C C . GLU A 1 186 ? 38.449 -3.952 21.246 1.00 74.38 186 GLU A C 1
ATOM 1262 O O . GLU A 1 186 ? 38.271 -4.532 22.326 1.00 74.38 186 GLU A O 1
ATOM 1267 N N . PRO A 1 187 ? 37.694 -4.209 20.162 1.00 70.56 187 PRO A N 1
ATOM 1268 C CA . PRO A 1 187 ? 36.612 -5.175 20.188 1.00 70.56 187 PRO A CA 1
ATOM 1269 C C . PRO A 1 187 ? 37.175 -6.534 20.598 1.00 70.56 187 PRO A C 1
ATOM 1271 O O . PRO A 1 187 ? 37.995 -7.129 19.896 1.00 70.56 187 PRO A O 1
ATOM 1274 N N . VAL A 1 188 ? 36.740 -7.014 21.765 1.00 77.56 188 VAL A N 1
ATOM 1275 C CA . VAL A 1 188 ? 37.002 -8.383 22.202 1.00 77.56 188 VAL A CA 1
ATOM 1276 C C . VAL A 1 188 ? 36.425 -9.296 21.117 1.00 77.56 188 VAL A C 1
ATOM 1278 O O . VAL A 1 188 ? 35.255 -9.122 20.770 1.00 77.56 188 VAL A O 1
ATOM 1281 N N . PRO A 1 189 ? 37.210 -10.225 20.542 1.00 74.56 189 PRO A N 1
ATOM 1282 C CA . PRO A 1 189 ? 36.715 -11.111 19.500 1.00 74.56 189 PRO A CA 1
ATOM 1283 C C . PRO A 1 189 ? 35.503 -11.877 20.031 1.00 74.56 189 PRO A C 1
ATOM 1285 O O . PRO A 1 189 ? 35.613 -12.620 21.011 1.00 74.56 189 PRO A O 1
ATOM 1288 N N . GLU A 1 190 ? 34.347 -11.660 19.402 1.00 74.62 190 GLU A N 1
ATOM 1289 C CA . GLU A 1 190 ? 33.133 -12.402 19.717 1.00 74.62 190 GLU A CA 1
ATOM 1290 C C . GLU A 1 190 ? 33.414 -13.904 19.561 1.00 74.62 190 GLU A C 1
ATOM 1292 O O . GLU A 1 190 ? 34.076 -14.316 18.597 1.00 74.62 190 GLU A O 1
ATOM 1297 N N . PRO A 1 191 ? 32.964 -14.741 20.512 1.00 76.00 191 PRO A N 1
ATOM 1298 C CA . PRO A 1 191 ? 33.147 -16.177 20.413 1.00 76.00 191 PRO A CA 1
ATOM 1299 C C . PRO A 1 191 ? 32.482 -16.665 19.127 1.00 76.00 191 PRO A C 1
ATOM 1301 O O . PRO A 1 191 ? 31.278 -16.505 18.933 1.00 76.00 191 PRO A O 1
ATOM 1304 N N . VAL A 1 192 ? 33.288 -17.259 18.245 1.00 76.94 192 VAL A N 1
ATOM 1305 C CA . VAL A 1 192 ? 32.808 -17.911 17.026 1.00 76.94 192 VAL A CA 1
ATOM 1306 C C . VAL A 1 192 ? 31.735 -18.922 17.445 1.00 76.94 192 VAL A C 1
ATOM 1308 O O . VAL A 1 192 ? 32.051 -19.809 18.243 1.00 76.94 192 VAL A O 1
ATOM 1311 N N . PRO A 1 193 ? 30.481 -18.798 16.972 1.00 71.25 193 PRO A N 1
ATOM 1312 C CA . PRO A 1 193 ? 29.427 -19.717 17.364 1.00 71.25 193 PRO A CA 1
ATOM 1313 C C . PRO A 1 193 ? 29.831 -21.134 16.957 1.00 71.25 193 PRO A C 1
ATOM 1315 O O . PRO A 1 193 ? 30.116 -21.402 15.786 1.00 71.25 193 PRO A O 1
ATOM 1318 N N . GLU A 1 194 ? 29.896 -22.035 17.939 1.00 74.56 194 GLU A N 1
ATOM 1319 C CA . GLU A 1 194 ? 30.139 -23.451 17.689 1.00 74.56 194 GLU A CA 1
ATOM 1320 C C . GLU A 1 194 ? 29.085 -23.978 16.701 1.00 74.56 194 GLU A C 1
ATOM 1322 O O . GLU A 1 194 ? 27.920 -23.568 16.762 1.00 74.56 194 GLU A O 1
ATOM 1327 N N . PRO A 1 195 ? 29.461 -24.871 15.769 1.00 70.44 195 PRO A N 1
ATOM 1328 C CA . PRO A 1 195 ? 28.527 -25.422 14.802 1.00 70.44 195 PRO A CA 1
ATOM 1329 C C . PRO A 1 195 ? 27.406 -26.149 15.546 1.00 70.44 195 PRO A C 1
ATOM 1331 O O . PRO A 1 195 ? 27.588 -27.247 16.070 1.00 70.44 195 PRO A O 1
ATOM 1334 N N . VAL A 1 196 ? 26.230 -25.525 15.584 1.00 71.19 196 VAL A N 1
ATOM 1335 C CA . VAL A 1 196 ? 25.009 -26.139 16.094 1.00 71.19 196 VAL A CA 1
ATOM 1336 C C . VAL A 1 196 ? 24.739 -27.401 15.286 1.00 71.19 196 VAL A C 1
ATOM 1338 O O . VAL A 1 196 ? 24.362 -27.361 14.113 1.00 71.19 196 VAL A O 1
ATOM 1341 N N . THR A 1 197 ? 24.972 -28.545 15.926 1.00 67.38 197 THR A N 1
ATOM 1342 C CA . THR A 1 197 ? 24.610 -29.857 15.401 1.00 67.38 197 THR A CA 1
ATOM 1343 C C . THR A 1 197 ? 23.112 -29.827 15.125 1.00 67.38 197 THR A C 1
ATOM 1345 O O . THR A 1 197 ? 22.300 -29.765 16.046 1.00 67.38 197 THR A O 1
ATOM 1348 N N . ARG A 1 198 ? 22.744 -29.795 13.843 1.00 54.06 198 ARG A N 1
ATOM 1349 C CA . ARG A 1 198 ? 21.357 -29.755 13.384 1.00 54.06 198 ARG A CA 1
ATOM 1350 C C . ARG A 1 198 ? 20.694 -31.072 13.777 1.00 54.06 198 ARG A C 1
ATOM 1352 O O . ARG A 1 198 ? 20.796 -32.060 13.054 1.00 54.06 198 ARG A O 1
ATOM 1359 N N . THR A 1 199 ? 20.061 -31.102 14.947 1.00 67.00 199 THR A N 1
ATOM 1360 C CA . THR A 1 199 ? 19.207 -32.213 15.370 1.00 67.00 199 THR A CA 1
ATOM 1361 C C . THR A 1 199 ? 18.162 -32.423 14.282 1.00 67.00 199 THR A C 1
ATOM 1363 O O . THR A 1 199 ? 17.451 -31.487 13.911 1.00 67.00 199 THR A O 1
ATOM 1366 N N . ALA A 1 200 ? 18.123 -33.632 13.719 1.00 71.44 200 ALA A N 1
ATOM 1367 C CA . ALA A 1 200 ? 17.151 -33.990 12.699 1.00 71.44 200 ALA A CA 1
ATOM 1368 C C . ALA A 1 200 ? 15.735 -33.687 13.223 1.00 71.44 200 ALA A C 1
ATOM 1370 O O . ALA A 1 200 ? 15.441 -34.024 14.375 1.00 71.44 200 ALA A O 1
ATOM 1371 N N . PRO A 1 201 ? 14.873 -33.034 12.423 1.00 68.56 201 PRO A N 1
ATOM 1372 C CA . PRO A 1 201 ? 13.517 -32.721 12.843 1.00 68.56 201 PRO A CA 1
ATOM 1373 C C . PRO A 1 201 ? 12.806 -34.012 13.251 1.00 68.56 201 PRO A C 1
ATOM 1375 O O . PRO A 1 201 ? 12.864 -35.018 12.540 1.00 68.56 201 PRO A O 1
ATOM 1378 N N . ALA A 1 202 ? 12.168 -33.983 14.422 1.00 75.31 202 ALA A N 1
ATOM 1379 C CA . ALA A 1 202 ? 11.328 -35.076 14.882 1.00 75.31 202 ALA A CA 1
ATOM 1380 C C . ALA A 1 202 ? 10.272 -35.401 13.805 1.00 75.31 202 ALA A C 1
ATOM 1382 O O . ALA A 1 202 ? 9.783 -34.480 13.142 1.00 75.31 202 ALA A O 1
ATOM 1383 N N . PRO A 1 203 ? 9.926 -36.685 13.598 1.00 73.31 203 PRO A N 1
ATOM 1384 C CA . PRO A 1 203 ? 8.908 -37.069 12.629 1.00 73.31 203 PRO A CA 1
ATOM 1385 C C . PRO A 1 203 ? 7.606 -36.323 12.927 1.00 73.31 203 PRO A C 1
ATOM 1387 O O . PRO A 1 203 ? 7.141 -36.308 14.068 1.00 73.31 203 PRO A O 1
ATOM 1390 N N . ALA A 1 204 ? 7.050 -35.681 11.897 1.00 73.12 204 ALA A N 1
ATOM 1391 C CA . ALA A 1 204 ? 5.805 -34.936 12.002 1.00 73.12 204 ALA A CA 1
ATOM 1392 C C . ALA A 1 204 ? 4.700 -35.834 12.596 1.00 73.12 204 ALA A C 1
ATOM 1394 O O . ALA A 1 204 ? 4.599 -37.005 12.207 1.00 73.12 204 ALA A O 1
ATOM 1395 N N . PRO A 1 205 ? 3.884 -35.324 13.537 1.00 72.50 205 PRO A N 1
ATOM 1396 C CA . PRO A 1 205 ? 2.764 -36.079 14.076 1.00 72.50 205 PRO A CA 1
ATOM 1397 C C . PRO A 1 205 ? 1.828 -36.490 12.936 1.00 72.50 205 PRO A C 1
ATOM 1399 O O . PRO A 1 205 ? 1.551 -35.705 12.027 1.00 72.50 205 PRO A O 1
ATOM 1402 N N . ALA A 1 206 ? 1.367 -37.743 12.973 1.00 72.75 206 ALA A N 1
ATOM 1403 C CA . ALA A 1 206 ? 0.413 -38.260 12.001 1.00 72.75 206 ALA A CA 1
ATOM 1404 C C . ALA A 1 206 ? -0.830 -37.349 11.948 1.00 72.75 206 ALA A C 1
ATOM 1406 O O . ALA A 1 206 ? -1.275 -36.883 13.002 1.00 72.75 206 ALA A O 1
ATOM 1407 N N . PRO A 1 207 ? -1.392 -37.086 10.753 1.00 67.75 207 PRO A N 1
ATOM 1408 C CA . PRO A 1 207 ? -2.554 -36.220 10.611 1.00 67.75 207 PRO A CA 1
ATOM 1409 C C . PRO A 1 207 ? -3.695 -36.764 11.469 1.00 67.75 207 PRO A C 1
ATOM 1411 O O . PRO A 1 207 ? -4.119 -37.910 11.307 1.00 67.75 207 PRO A O 1
ATOM 1414 N N . ALA A 1 208 ? -4.171 -35.942 12.404 1.00 71.62 208 ALA A N 1
ATOM 1415 C CA . ALA A 1 208 ? -5.364 -36.251 13.167 1.00 71.62 208 ALA A CA 1
ATOM 1416 C C . ALA A 1 208 ? -6.532 -36.393 12.187 1.00 71.62 208 ALA A C 1
ATOM 1418 O O . ALA A 1 208 ? -6.811 -35.494 11.393 1.00 71.62 208 ALA A O 1
ATOM 1419 N N . THR A 1 209 ? -7.191 -37.547 12.223 1.00 68.25 209 THR A N 1
ATOM 1420 C CA . THR A 1 209 ? -8.401 -37.827 11.455 1.00 68.25 209 THR A CA 1
ATOM 1421 C C . THR A 1 209 ? -9.451 -36.781 11.822 1.00 68.25 209 THR A C 1
ATOM 1423 O O . THR A 1 209 ? -9.966 -36.786 12.941 1.00 68.25 209 THR A O 1
ATOM 1426 N N . LEU A 1 210 ? -9.740 -35.858 10.904 1.00 63.62 210 LEU A N 1
ATOM 1427 C CA . LEU A 1 210 ? -10.805 -34.880 11.092 1.00 63.62 210 LEU A CA 1
ATOM 1428 C C . LEU A 1 210 ? -12.143 -35.628 11.242 1.00 63.62 210 LEU A C 1
ATOM 1430 O O . LEU A 1 210 ? -12.413 -36.542 10.453 1.00 63.62 210 LEU A O 1
ATOM 1434 N N . PRO A 1 211 ? -12.978 -35.287 12.240 1.00 66.50 211 PRO A N 1
ATOM 1435 C CA . PRO A 1 211 ? -14.330 -35.817 12.331 1.00 66.50 211 PRO A CA 1
ATOM 1436 C C . PRO A 1 211 ? -15.097 -35.467 11.050 1.00 66.50 211 PRO A C 1
ATOM 1438 O O . PRO A 1 211 ? -14.992 -34.357 10.530 1.00 66.50 211 PRO A O 1
ATOM 1441 N N . GLY A 1 212 ? -15.817 -36.457 10.517 1.00 70.38 212 GLY A N 1
ATOM 1442 C CA . GLY A 1 212 ? -16.568 -36.340 9.270 1.00 70.38 212 GLY A CA 1
ATOM 1443 C C . GLY A 1 212 ? -17.600 -35.203 9.289 1.00 70.38 212 GLY A C 1
ATOM 1444 O O . GLY A 1 212 ? -17.929 -34.688 10.359 1.00 70.38 212 GLY A O 1
ATOM 1445 N N . PRO A 1 213 ? -18.121 -34.818 8.109 1.00 60.16 213 PRO A N 1
ATOM 1446 C CA . PRO A 1 213 ? -19.037 -33.694 7.962 1.00 60.16 213 PRO A CA 1
ATOM 1447 C C . PRO A 1 213 ? -20.231 -33.875 8.898 1.00 60.16 213 PRO A C 1
ATOM 1449 O O . PRO A 1 213 ? -21.006 -34.826 8.765 1.00 60.16 213 PRO A O 1
ATOM 1452 N N . LEU A 1 214 ? -20.343 -32.972 9.873 1.00 58.66 214 LEU A N 1
ATOM 1453 C CA . LEU A 1 214 ? -21.514 -32.879 10.728 1.00 58.66 214 LEU A CA 1
ATOM 1454 C C . LEU A 1 214 ? -22.727 -32.631 9.830 1.00 58.66 214 LEU A C 1
ATOM 1456 O O . LEU A 1 214 ? -22.683 -31.820 8.904 1.00 58.66 214 LEU A O 1
ATOM 1460 N N . ALA A 1 215 ? -23.776 -33.413 10.076 1.00 63.94 215 ALA A N 1
ATOM 1461 C CA . ALA A 1 215 ? -25.036 -33.350 9.359 1.00 63.94 215 ALA A CA 1
ATOM 1462 C C . ALA A 1 215 ? -25.528 -31.900 9.264 1.00 63.94 215 ALA A C 1
ATOM 1464 O O . ALA A 1 215 ? -25.502 -31.176 10.257 1.00 63.94 215 ALA A O 1
ATOM 1465 N N . ALA A 1 216 ? -25.968 -31.509 8.066 1.00 57.62 216 ALA A N 1
ATOM 1466 C CA . ALA A 1 216 ? -26.537 -30.200 7.787 1.00 57.62 216 ALA A CA 1
ATOM 1467 C C . ALA A 1 216 ? -27.574 -29.822 8.858 1.00 57.62 216 ALA A C 1
ATOM 1469 O O . ALA A 1 216 ? -28.578 -30.520 9.029 1.00 57.62 216 ALA A O 1
ATOM 1470 N N . GLU A 1 217 ? -27.305 -28.737 9.584 1.00 57.59 217 GLU A N 1
ATOM 1471 C CA . GLU A 1 217 ? -28.257 -28.144 10.516 1.00 57.59 217 GLU A CA 1
ATOM 1472 C C . GLU A 1 217 ? -29.553 -27.807 9.773 1.00 57.59 217 GLU A C 1
ATOM 1474 O O . GLU A 1 217 ? -29.545 -27.249 8.672 1.00 57.59 217 GLU A O 1
ATOM 1479 N N . ALA A 1 218 ? -30.682 -28.191 10.369 1.00 69.00 218 ALA A N 1
ATOM 1480 C CA . ALA A 1 218 ? -31.998 -27.847 9.856 1.00 69.00 218 ALA A CA 1
ATOM 1481 C C . ALA A 1 218 ? -32.153 -26.314 9.817 1.00 69.00 218 ALA A C 1
ATOM 1483 O O . ALA A 1 218 ? -31.671 -25.637 10.727 1.00 69.00 218 ALA A O 1
ATOM 1484 N N . PRO A 1 219 ? -32.832 -25.753 8.799 1.00 69.06 219 PRO A N 1
ATOM 1485 C CA . PRO A 1 219 ? -33.028 -24.314 8.690 1.00 69.06 219 PRO A CA 1
ATOM 1486 C C . PRO A 1 219 ? -33.712 -23.789 9.953 1.00 69.06 219 PRO A C 1
ATOM 1488 O O . PRO A 1 219 ? -34.831 -24.186 10.286 1.00 69.06 219 PRO A O 1
ATOM 1491 N N . VAL A 1 220 ? -33.011 -22.908 10.663 1.00 76.62 220 VAL A N 1
ATOM 1492 C CA . VAL A 1 220 ? -33.539 -22.205 11.832 1.00 76.62 220 VAL A CA 1
ATOM 1493 C C . VAL A 1 220 ? -34.769 -21.407 11.372 1.00 76.62 220 VAL A C 1
ATOM 1495 O O . VAL A 1 220 ? -34.675 -20.696 10.366 1.00 76.62 220 VAL A O 1
ATOM 1498 N N . PRO A 1 221 ? -35.934 -21.532 12.036 1.00 74.88 221 PRO A N 1
ATOM 1499 C CA . PRO A 1 221 ? -37.123 -20.777 11.663 1.00 74.88 221 PRO A CA 1
ATOM 1500 C C . PRO A 1 221 ? -36.817 -19.280 11.708 1.00 74.88 221 PRO A C 1
ATOM 1502 O O . PRO A 1 221 ? -36.255 -18.786 12.688 1.00 74.88 221 PRO A O 1
ATOM 1505 N N . SER A 1 222 ? -37.177 -18.568 10.637 1.00 79.31 222 SER A N 1
ATOM 1506 C CA . SER A 1 222 ? -37.012 -17.120 10.565 1.00 79.31 222 SER A CA 1
ATOM 1507 C C . SER A 1 222 ? -37.658 -16.469 11.792 1.00 79.31 222 SER A C 1
ATOM 1509 O O . SER A 1 222 ? -38.804 -16.806 12.116 1.00 79.31 222 SER A O 1
ATOM 1511 N N . PRO A 1 223 ? -36.955 -15.559 12.488 1.00 77.81 223 PRO A N 1
ATOM 1512 C CA . PRO A 1 223 ? -37.557 -14.819 13.583 1.00 77.81 223 PRO A CA 1
ATOM 1513 C C . PRO A 1 223 ? -38.797 -14.072 13.067 1.00 77.81 223 PRO A C 1
ATOM 1515 O O . PRO A 1 223 ? -38.820 -13.660 11.901 1.00 77.81 223 PRO A O 1
ATOM 1518 N N . PRO A 1 224 ? -39.843 -13.912 13.897 1.00 79.50 224 PRO A N 1
ATOM 1519 C CA . PRO A 1 224 ? -41.009 -13.138 13.507 1.00 79.50 224 PRO A CA 1
ATOM 1520 C C . PRO A 1 224 ? -40.553 -11.743 13.080 1.00 79.50 224 PRO A C 1
ATOM 1522 O O . PRO A 1 224 ? -39.727 -11.127 13.756 1.00 79.50 224 PRO A O 1
ATOM 1525 N N . LEU A 1 225 ? -41.081 -11.274 11.946 1.00 70.88 225 LEU A N 1
ATOM 1526 C CA . LEU A 1 225 ? -40.913 -9.902 11.481 1.00 70.88 225 LEU A CA 1
ATOM 1527 C C . LEU A 1 225 ? -41.324 -8.977 12.628 1.00 70.88 225 LEU A C 1
ATOM 1529 O O . LEU A 1 225 ? -42.508 -8.867 12.943 1.00 70.88 225 LEU A O 1
ATOM 1533 N N . GLN A 1 226 ? -40.338 -8.377 13.293 1.00 75.38 226 GLN A N 1
ATOM 1534 C CA . GLN A 1 226 ? -40.599 -7.355 14.292 1.00 75.38 226 GLN A CA 1
ATOM 1535 C C . GLN A 1 226 ? -41.210 -6.176 13.543 1.00 75.38 226 GLN A C 1
ATOM 1537 O O . GLN A 1 226 ? -40.616 -5.665 12.591 1.00 75.38 226 GLN A O 1
ATOM 1542 N N . GLU A 1 227 ? -42.427 -5.795 13.928 1.00 69.81 227 GLU A N 1
ATOM 1543 C CA . GLU A 1 227 ? -43.043 -4.576 13.424 1.00 69.81 227 GLU A CA 1
ATOM 1544 C C . GLU A 1 227 ? -42.068 -3.418 13.672 1.00 69.81 227 GLU A C 1
ATOM 1546 O O . GLU A 1 227 ? -41.473 -3.351 14.754 1.00 69.81 227 GLU A O 1
ATOM 1551 N N . PRO A 1 228 ? -41.844 -2.542 12.677 1.00 69.06 228 PRO A N 1
ATOM 1552 C CA . PRO A 1 228 ? -40.916 -1.438 12.823 1.00 69.06 228 PRO A CA 1
ATOM 1553 C C . PRO A 1 228 ? -41.351 -0.616 14.030 1.00 69.06 228 PRO A C 1
ATOM 1555 O O . PRO A 1 228 ? -42.412 0.010 14.024 1.00 69.06 228 PRO A O 1
ATOM 1558 N N . VAL A 1 229 ? -40.532 -0.647 15.082 1.00 72.50 229 VAL A N 1
ATOM 1559 C CA . VAL A 1 229 ? -40.678 0.255 16.216 1.00 72.50 229 VAL A CA 1
ATOM 1560 C C . VAL A 1 229 ? -40.654 1.651 15.619 1.00 72.50 229 VAL A C 1
ATOM 1562 O O . VAL A 1 229 ? -39.647 2.070 15.045 1.00 72.50 229 VAL A O 1
ATOM 1565 N N . VAL A 1 230 ? -41.788 2.347 15.695 1.00 71.81 230 VAL A N 1
ATOM 1566 C CA . VAL A 1 230 ? -41.871 3.764 15.360 1.00 71.81 230 VAL A CA 1
ATOM 1567 C C . VAL A 1 230 ? -40.974 4.465 16.367 1.00 71.81 230 VAL A C 1
ATOM 1569 O O . VAL A 1 230 ? -41.388 4.764 17.486 1.00 71.81 230 VAL A O 1
ATOM 1572 N N . VAL A 1 231 ? -39.709 4.654 15.995 1.00 71.06 231 VAL A N 1
ATOM 1573 C CA . VAL A 1 231 ? -38.795 5.525 16.717 1.00 71.06 231 VAL A CA 1
ATOM 1574 C C . VAL A 1 231 ? -39.471 6.882 16.689 1.00 71.06 231 VAL A C 1
ATOM 1576 O O . VAL A 1 231 ? -39.591 7.500 15.628 1.00 71.06 231 VAL A O 1
ATOM 1579 N N . GLN A 1 232 ? -40.005 7.305 17.836 1.00 70.00 232 GLN A N 1
ATOM 1580 C CA . GLN A 1 232 ? -40.488 8.665 17.984 1.00 70.00 232 GLN A CA 1
ATOM 1581 C C . GLN A 1 232 ? -39.305 9.567 17.659 1.00 70.00 232 GLN A C 1
ATOM 1583 O O . GLN A 1 232 ? -38.309 9.567 18.384 1.00 70.00 232 GLN A O 1
ATOM 1588 N N . ARG A 1 233 ? -39.386 10.253 16.514 1.00 73.00 233 ARG A N 1
ATOM 1589 C CA . ARG A 1 233 ? -38.401 11.248 16.106 1.00 73.00 233 ARG A CA 1
ATOM 1590 C C . ARG A 1 233 ? -38.256 12.208 17.294 1.00 73.00 233 ARG A C 1
ATOM 1592 O O . ARG A 1 233 ? -39.277 12.762 17.709 1.00 73.00 233 ARG A O 1
ATOM 1599 N N . PRO A 1 234 ? -37.049 12.364 17.867 1.00 79.31 234 PRO A N 1
ATOM 1600 C CA . PRO A 1 234 ? -36.799 13.391 18.867 1.00 79.31 234 PRO A CA 1
ATOM 1601 C C . PRO A 1 234 ? -37.366 14.726 18.365 1.00 79.31 234 PRO A C 1
ATOM 1603 O O . PRO A 1 234 ? -37.276 14.977 17.158 1.00 79.31 234 PRO A O 1
ATOM 1606 N N . PRO A 1 235 ? -38.000 15.540 19.230 1.00 79.19 235 PRO A N 1
ATOM 1607 C CA . PRO A 1 235 ? -38.545 16.827 18.817 1.00 79.19 235 PRO A CA 1
ATOM 1608 C C . PRO A 1 235 ? -37.462 17.603 18.070 1.00 79.19 235 PRO A C 1
ATOM 1610 O O . PRO A 1 235 ? -36.328 17.706 18.540 1.00 79.19 235 PRO A O 1
ATOM 1613 N N . GLU A 1 236 ? -37.808 18.052 16.866 1.00 81.56 236 GLU A N 1
ATOM 1614 C CA . GLU A 1 236 ? -36.915 18.816 16.006 1.00 81.56 236 GLU A CA 1
ATOM 1615 C C . GLU A 1 236 ? -36.426 20.036 16.802 1.00 81.56 236 GLU A C 1
ATOM 1617 O O . GLU A 1 236 ? -37.266 20.755 17.353 1.00 81.56 236 GLU A O 1
ATOM 1622 N N . PRO A 1 237 ? -35.104 20.225 16.965 1.00 77.69 237 PRO A N 1
ATOM 1623 C CA . PRO A 1 237 ? -34.581 21.358 17.712 1.00 77.69 237 PRO A CA 1
ATOM 1624 C C . PRO A 1 237 ? -35.070 22.650 17.058 1.00 77.69 237 PRO A C 1
ATOM 1626 O O . PRO A 1 237 ? -35.018 22.788 15.833 1.00 77.69 237 PRO A O 1
ATOM 1629 N N . GLU A 1 238 ? -35.582 23.576 17.873 1.00 79.69 238 GLU A N 1
ATOM 1630 C CA . GLU A 1 238 ? -36.018 24.884 17.387 1.00 79.69 238 GLU A CA 1
ATOM 1631 C C . GLU A 1 238 ? -34.878 25.551 16.603 1.00 79.69 238 GLU A C 1
ATOM 1633 O O . GLU A 1 238 ? -33.719 25.499 17.033 1.00 79.69 238 GLU A O 1
ATOM 1638 N N . PRO A 1 239 ? -35.178 26.157 15.440 1.00 81.19 239 PRO A N 1
ATOM 1639 C CA . PRO A 1 239 ? -34.161 26.808 14.636 1.00 81.19 239 PRO A CA 1
ATOM 1640 C C . PRO A 1 239 ? -33.490 27.914 15.464 1.00 81.19 239 PRO A C 1
ATOM 1642 O O . PRO A 1 239 ? -34.193 28.701 16.107 1.00 81.19 239 PRO A O 1
ATOM 1645 N N . PRO A 1 240 ? -32.147 27.998 15.457 1.00 80.50 240 PRO A N 1
ATOM 1646 C CA . PRO A 1 240 ? -31.445 29.051 16.171 1.00 80.50 240 PRO A CA 1
ATOM 1647 C C . PRO A 1 240 ? -31.898 30.426 15.653 1.00 80.50 240 PRO A C 1
ATOM 1649 O O . PRO A 1 240 ? -32.214 30.564 14.464 1.00 80.50 240 PRO A O 1
ATOM 1652 N N . PRO A 1 241 ? -31.940 31.453 16.523 1.00 78.88 241 PRO A N 1
ATOM 1653 C CA . PRO A 1 241 ? -32.281 32.805 16.108 1.00 78.88 241 PRO A CA 1
ATOM 1654 C C . PRO A 1 241 ? -31.349 33.239 14.974 1.00 78.88 241 PRO A C 1
ATOM 1656 O O . PRO A 1 241 ? -30.139 33.007 15.026 1.00 78.88 241 PRO A O 1
ATOM 1659 N N . ALA A 1 242 ? -31.928 33.835 13.929 1.00 78.69 242 ALA A N 1
ATOM 1660 C CA . ALA A 1 242 ? -31.170 34.282 12.769 1.00 78.69 242 ALA A CA 1
ATOM 1661 C C . ALA A 1 242 ? -30.013 35.197 13.217 1.00 78.69 242 ALA A C 1
ATOM 1663 O O . ALA A 1 242 ? -30.229 36.062 14.071 1.00 78.69 242 ALA A O 1
ATOM 1664 N N . PRO A 1 243 ? -28.795 35.021 12.670 1.00 70.69 243 PRO A N 1
ATOM 1665 C CA . PRO A 1 243 ? -27.660 35.850 13.042 1.00 70.69 243 PRO A CA 1
ATOM 1666 C C . PRO A 1 243 ? -27.991 37.315 12.757 1.00 70.69 243 PRO A C 1
ATOM 1668 O O . PRO A 1 243 ? -28.361 37.669 11.634 1.00 70.69 243 PRO A O 1
ATOM 1671 N N . ALA A 1 244 ? -27.864 38.156 13.785 1.00 65.38 244 ALA A N 1
ATOM 1672 C CA . ALA A 1 244 ? -28.012 39.595 13.648 1.00 65.38 244 ALA A CA 1
ATOM 1673 C C . ALA A 1 244 ? -27.038 40.085 12.571 1.00 65.38 244 ALA A C 1
ATOM 1675 O O . ALA A 1 244 ? -25.824 39.878 12.653 1.00 65.38 244 ALA A O 1
ATOM 1676 N N . THR A 1 245 ? -27.574 40.695 11.517 1.00 66.88 245 THR A N 1
ATOM 1677 C CA . THR A 1 245 ? -26.749 41.262 10.454 1.00 66.88 245 THR A CA 1
ATOM 1678 C C . THR A 1 245 ? -25.876 42.387 11.034 1.00 66.88 245 THR A C 1
ATOM 1680 O O . T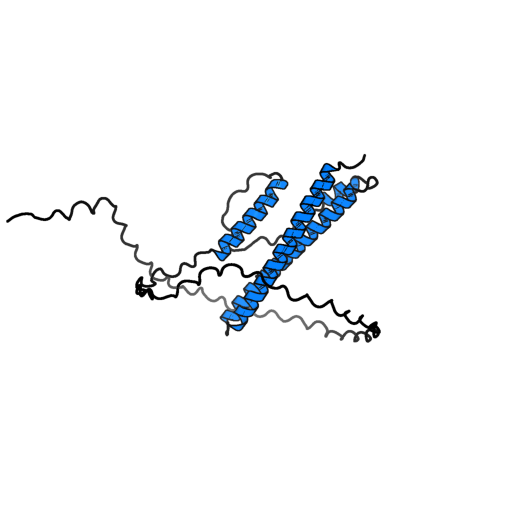HR A 1 245 ? -26.399 43.195 11.803 1.00 66.88 245 THR A O 1
ATOM 1683 N N . PRO A 1 246 ? -24.587 42.517 10.653 1.00 63.25 246 PRO A N 1
ATOM 1684 C CA . PRO A 1 246 ? -23.622 43.442 11.275 1.00 63.25 246 PRO A CA 1
ATOM 1685 C C . PRO A 1 246 ? -23.938 44.947 11.174 1.00 63.25 246 PRO A C 1
ATOM 1687 O O . PRO A 1 246 ? -23.118 45.775 11.560 1.00 63.25 246 PRO A O 1
ATOM 1690 N N . CYS A 1 247 ? -25.093 45.329 10.630 1.00 59.00 247 CYS A N 1
ATOM 1691 C CA . CYS A 1 247 ? -25.487 46.722 10.441 1.00 59.00 247 CYS A CA 1
ATOM 1692 C C . CYS A 1 247 ? -26.331 47.299 11.590 1.00 59.00 247 CYS A C 1
ATOM 1694 O O . CYS A 1 247 ? -26.605 48.494 11.567 1.00 59.00 247 CYS A O 1
ATOM 1696 N N . GLU A 1 248 ? -26.728 46.504 12.589 1.00 56.50 248 GLU A N 1
ATOM 1697 C CA . GLU A 1 248 ? -27.642 46.966 13.653 1.00 56.50 248 GLU A CA 1
ATOM 1698 C C . GLU A 1 248 ? -26.928 47.445 14.936 1.00 56.50 248 GLU A C 1
ATOM 1700 O O . GLU A 1 248 ? -27.514 48.156 15.745 1.00 56.50 248 GLU A O 1
ATOM 1705 N N . ILE A 1 249 ? -25.628 47.165 15.095 1.00 58.00 249 ILE A N 1
ATOM 1706 C CA . ILE A 1 249 ? -24.852 47.518 16.307 1.00 58.00 249 ILE A CA 1
ATOM 1707 C C . ILE A 1 249 ? -24.439 49.010 16.341 1.00 58.00 249 ILE A C 1
ATOM 1709 O O . ILE A 1 249 ? -24.011 49.521 17.369 1.00 58.00 249 ILE A O 1
ATOM 1713 N N . ALA A 1 250 ? -24.591 49.758 15.244 1.00 58.34 250 ALA A N 1
ATOM 1714 C CA . ALA A 1 250 ? -24.101 51.140 15.156 1.00 58.34 250 ALA A CA 1
ATOM 1715 C C . ALA A 1 250 ? -25.099 52.226 15.614 1.00 58.34 250 ALA A C 1
ATOM 1717 O O . ALA A 1 250 ? -24.771 53.409 15.518 1.00 58.34 250 ALA A O 1
ATOM 1718 N N . ALA A 1 251 ? -26.306 51.870 16.068 1.00 59.38 251 ALA A N 1
ATOM 1719 C CA . ALA A 1 251 ? -27.356 52.858 16.343 1.00 59.38 251 ALA A CA 1
ATOM 1720 C C . ALA A 1 251 ? -27.643 53.129 17.830 1.00 59.38 251 ALA A C 1
ATOM 1722 O O . ALA A 1 251 ? -28.260 54.155 18.112 1.00 59.38 251 ALA A O 1
ATOM 1723 N N . ASP A 1 252 ? -27.207 52.277 18.766 1.00 61.34 252 ASP A N 1
ATOM 1724 C CA . ASP A 1 252 ? -27.758 52.306 20.136 1.00 61.34 252 ASP A CA 1
ATOM 1725 C C . ASP A 1 252 ? -26.820 52.837 21.235 1.00 61.34 252 ASP A C 1
ATOM 1727 O O . ASP A 1 252 ? -27.209 52.909 22.394 1.00 61.34 252 ASP A O 1
ATOM 1731 N N . GLU A 1 253 ? -25.610 53.299 20.902 1.00 58.66 253 GLU A N 1
ATOM 1732 C CA . GLU A 1 253 ? -24.695 53.884 21.900 1.00 58.66 253 GLU A CA 1
ATOM 1733 C C . GLU A 1 253 ? -24.196 55.281 21.504 1.00 58.66 253 GLU A C 1
ATOM 1735 O O . GLU A 1 253 ? -23.006 55.522 21.298 1.00 58.66 253 GLU A O 1
ATOM 1740 N N . LEU A 1 254 ? -25.118 56.248 21.432 1.00 64.25 254 LEU A N 1
ATOM 1741 C CA . LEU A 1 254 ? -24.751 57.655 21.604 1.00 64.25 254 LEU A CA 1
ATOM 1742 C C . LEU A 1 254 ? -25.005 58.068 23.065 1.00 64.25 254 LEU A C 1
ATOM 1744 O O . LEU A 1 254 ? -26.161 58.086 23.495 1.00 64.25 254 LEU A O 1
ATOM 1748 N N . PRO A 1 255 ? -23.968 58.440 23.840 1.00 64.81 255 PRO A N 1
ATOM 1749 C CA . PRO A 1 255 ? -24.153 58.930 25.199 1.00 64.81 255 PRO A CA 1
ATOM 1750 C C . PRO A 1 255 ? -24.951 60.240 25.186 1.00 64.81 255 PRO A C 1
ATOM 1752 O O . PRO A 1 255 ? -24.569 61.212 24.530 1.00 64.81 255 PRO A O 1
ATOM 1755 N N . GLN A 1 256 ? -26.055 60.283 25.939 1.00 65.19 256 GLN A N 1
ATOM 1756 C CA . GLN A 1 256 ? -26.779 61.523 26.223 1.00 65.19 256 GLN A CA 1
ATOM 1757 C C . GLN A 1 256 ? -25.883 62.460 27.041 1.00 65.19 256 GLN A C 1
ATOM 1759 O O . GLN A 1 256 ? -25.746 62.325 28.255 1.00 65.19 256 GLN A O 1
ATOM 1764 N N . VAL A 1 257 ? -25.271 63.431 26.368 1.00 64.88 257 VAL A N 1
ATOM 1765 C CA . VAL A 1 257 ? -24.598 64.555 27.018 1.00 64.88 257 VAL A CA 1
ATOM 1766 C C . VAL A 1 257 ? -25.623 65.669 27.242 1.00 64.88 257 VAL A C 1
ATOM 1768 O O . VAL A 1 257 ? -25.990 66.368 26.302 1.00 64.88 257 VAL A O 1
ATOM 1771 N N . GLY A 1 258 ? -26.025 65.871 28.500 1.00 65.12 258 GLY A N 1
ATOM 1772 C CA . GLY A 1 258 ? -26.459 67.176 29.011 1.00 65.12 258 GLY A CA 1
ATOM 1773 C C . GLY A 1 258 ? -27.960 67.378 29.239 1.00 65.12 258 GLY A C 1
ATOM 1774 O O . GLY A 1 258 ? -28.719 67.605 28.300 1.00 65.12 258 GLY A O 1
ATOM 1775 N N . GLY A 1 259 ? -28.335 67.421 30.520 1.00 49.69 259 GLY A N 1
ATOM 1776 C CA . GLY A 1 259 ? -29.591 67.950 31.053 1.00 49.69 259 GLY A CA 1
ATOM 1777 C C . GLY A 1 259 ? -29.489 68.110 32.560 1.00 49.69 259 GLY A C 1
ATOM 1778 O O . GLY A 1 259 ? -29.399 67.060 33.230 1.00 49.69 259 GLY A O 1
#

Foldseek 3Di:
DQFDPVVLVVLVVVLVVLVVVLVVLVVVLVVLVVVLVVVLVVDDDDVSVVVNVVSVVVSVLSVVVSVVSVVVSVVSVVVSVLNRDPPRPPVVVVVVVVPPPPPPDPPPCPPPPPPPDDDDDDDDDPVVVVVVVVVVVVVVVVCVVVPPPPPPPDPPPDPPPPPVPDDPDDPDPPDDDPPPPDPDPDDDPDPDDDPDPPDDDDPDPDDDDDPDDDPDDDDDPDDPDDDPDPPPDDPDPDDPDDPDDPPPPPPDDDDDPDD

pLDDT: mean 70.36, std 17.78, range [35.5, 97.25]

Radius of gyration: 33.14 Å; chains: 1; bounding box: 83×106×69 Å

Secondary structure (DSSP, 8-state):
-PPPHHHHHHHHHHHHHHHHHHHHHHHHHHHHHHHHHHHHHH--SHHHHHHHHHHHHHHHHHHHHHHHHHHHHHHHHHHHHHHH-TTS-HHHHHHHHHT--S-S------STTTT--PPPPS---HHHHHHHHHHHHHHHHHHHHS------S-S-S-------S----PPP---------PPPPP-PPPPPPP----PPPPPPPPPP-PPP-PPPPPPPPPPP--------PPPPPPPPPPPPPTTSTTSS-------

Sequence (259 aa):
MTADPGLVAAVEAERAAVAAAAVMAEDALSLQREALAVLAEGWDGQSGSAAADLMSRQCADGADVVAALQEVAGELALLRDSLADPGAPAAQAAGAYGQVPDNAGVPAATGPWASTGMPLPALPDFGGALAGLVGQIAEAIGAGVGGTVDLPAEIPAEIPADTPADLPEPPEPARAVPEVVDPVPEPVPEPVPEPVTRTAPAPAPAPATLPGPLAAEAPVPSPPLQEPVVVQRPPEPEPPPAPATPCEIAADELPQVGG